Protein AF-0000000084352222 (afdb_homodimer)

pLDDT: mean 90.45, std 8.21, range [41.53, 97.06]

Radius of gyration: 21.89 Å; Cα contacts (8 Å, |Δi|>4): 576; chains: 2; bounding box: 61×61×52 Å

Structure (mmCIF, N/CA/C/O backbone):
data_AF-0000000084352222-model_v1
#
loop_
_entity.id
_entity.type
_entity.pdbx_description
1 polymer 'CNNM transmembrane domain-containing protein'
#
loop_
_atom_site.group_PDB
_atom_site.id
_atom_site.type_symbol
_atom_site.label_atom_id
_atom_site.label_alt_id
_atom_site.label_comp_id
_atom_site.label_asym_id
_atom_site.label_entity_id
_atom_site.label_seq_id
_atom_site.pdbx_PDB_ins_code
_atom_site.Cartn_x
_atom_site.Cartn_y
_atom_site.Cartn_z
_atom_site.occupancy
_atom_site.B_iso_or_equiv
_atom_site.auth_seq_id
_atom_site.auth_comp_id
_atom_site.auth_asym_id
_atom_site.auth_atom_id
_atom_site.pdbx_PDB_model_num
ATOM 1 N N . MET A 1 1 ? -11.602 23.75 -12.656 1 60.47 1 MET A N 1
ATOM 2 C CA . MET A 1 1 ? -11.742 22.359 -12.266 1 60.47 1 MET A CA 1
ATOM 3 C C . MET A 1 1 ? -11.125 21.438 -13.305 1 60.47 1 MET A C 1
ATOM 5 O O . MET A 1 1 ? -10.398 20.5 -12.969 1 60.47 1 MET A O 1
ATOM 9 N N . LYS A 1 2 ? -11.219 21.938 -14.5 1 70 2 LYS A N 1
ATOM 10 C CA . LYS A 1 2 ? -10.727 21.156 -15.625 1 70 2 LYS A CA 1
ATOM 11 C C . LYS A 1 2 ? -9.203 21.156 -15.68 1 70 2 LYS A C 1
ATOM 13 O O . LYS A 1 2 ? -8.578 20.125 -15.914 1 70 2 LYS A O 1
ATOM 18 N N . SER A 1 3 ? -8.758 22.297 -15.266 1 78.94 3 SER A N 1
ATOM 19 C CA . SER A 1 3 ? -7.305 22.422 -15.359 1 78.94 3 SER A CA 1
ATOM 20 C C . SER A 1 3 ? -6.613 21.625 -14.258 1 78.94 3 SER A C 1
ATOM 22 O O . SER A 1 3 ? -5.59 20.984 -14.492 1 78.94 3 SER A O 1
ATOM 24 N N . GLN A 1 4 ? -7.176 21.641 -13.125 1 82.12 4 GLN A N 1
ATOM 25 C CA . GLN A 1 4 ? -6.594 20.922 -12 1 82.12 4 GLN A CA 1
ATOM 26 C C . GLN A 1 4 ? -6.66 19.422 -12.219 1 82.12 4 GLN A C 1
ATOM 28 O O . GLN A 1 4 ? -5.727 18.688 -11.867 1 82.12 4 GLN A O 1
ATOM 33 N N . LEU A 1 5 ? -7.777 19.078 -12.797 1 84.44 5 LEU A N 1
ATOM 34 C CA . LEU A 1 5 ? -7.941 17.672 -13.133 1 84.44 5 LEU A CA 1
ATOM 35 C C . LEU A 1 5 ? -6.914 17.234 -14.172 1 84.44 5 LEU A C 1
ATOM 37 O O . LEU A 1 5 ? -6.367 16.141 -14.078 1 84.44 5 LEU A O 1
ATOM 41 N N . LYS A 1 6 ? -6.688 18.078 -15.023 1 88.12 6 LYS A N 1
ATOM 42 C CA . LYS A 1 6 ? -5.703 17.766 -16.062 1 88.12 6 LYS A CA 1
ATOM 43 C C . LYS A 1 6 ? -4.309 17.625 -15.469 1 88.12 6 LYS A C 1
ATOM 45 O O . LYS A 1 6 ? -3.562 16.719 -15.844 1 88.12 6 LYS A O 1
ATOM 50 N N . LYS A 1 7 ? -3.955 18.422 -14.664 1 86.88 7 LYS A N 1
ATOM 51 C CA . LYS A 1 7 ? -2.656 18.359 -14 1 86.88 7 LYS A CA 1
ATOM 52 C C . LYS A 1 7 ? -2.529 17.109 -13.156 1 86.88 7 LYS A C 1
ATOM 54 O O . LYS A 1 7 ? -1.485 16.453 -13.164 1 86.88 7 LYS A O 1
ATOM 59 N N . SER A 1 8 ? -3.604 16.859 -12.539 1 85.81 8 SER A N 1
ATOM 60 C CA . SER A 1 8 ? -3.621 15.664 -11.711 1 85.81 8 SER A CA 1
ATOM 61 C C . SER A 1 8 ? -3.502 14.398 -12.562 1 85.81 8 SER A C 1
ATOM 63 O O . SER A 1 8 ? -2.795 13.461 -12.188 1 85.81 8 SER A O 1
ATOM 65 N N . LEU A 1 9 ? -4.113 14.438 -13.688 1 89 9 LEU A N 1
ATOM 66 C CA . LEU A 1 9 ? -4.055 13.281 -14.586 1 89 9 LEU A CA 1
ATOM 67 C C . LEU A 1 9 ? -2.656 13.125 -15.172 1 89 9 LEU A C 1
ATOM 69 O O . LEU A 1 9 ? -2.176 12 -15.344 1 89 9 LEU A O 1
ATOM 73 N N . ARG A 1 10 ? -2.051 14.188 -15.406 1 90.25 10 ARG A N 1
ATOM 74 C CA . ARG A 1 10 ? -0.682 14.141 -15.906 1 90.25 10 ARG A CA 1
ATOM 75 C C . ARG A 1 10 ? 0.268 13.562 -14.867 1 90.25 10 ARG A C 1
ATOM 77 O O . ARG A 1 10 ? 1.138 12.75 -15.188 1 90.25 10 ARG A O 1
ATOM 84 N N . PHE A 1 11 ? 0.084 14.023 -13.727 1 88.06 11 PHE A N 1
ATOM 85 C CA . PHE A 1 11 ? 0.893 13.5 -12.641 1 88.06 11 PHE A CA 1
ATOM 86 C C . PHE A 1 11 ? 0.634 12.008 -12.438 1 88.06 11 PHE A C 1
ATOM 88 O O . PHE A 1 11 ? 1.569 11.234 -12.234 1 88.06 11 PHE A O 1
ATOM 95 N N . SER A 1 12 ? -0.641 11.625 -12.531 1 90.12 12 SER A N 1
ATOM 96 C CA . SER A 1 12 ? -1.027 10.234 -12.328 1 90.12 12 SER A CA 1
ATOM 97 C C . SER A 1 12 ? -0.422 9.336 -13.398 1 90.12 12 SER A C 1
ATOM 99 O O . SER A 1 12 ? 0.027 8.227 -13.109 1 90.12 12 SER A O 1
ATOM 101 N N . LEU A 1 13 ? -0.39 9.805 -14.539 1 92.44 13 LEU A N 1
ATOM 102 C CA . LEU A 1 13 ? 0.186 9.031 -15.633 1 92.44 13 LEU A CA 1
ATOM 103 C C . LEU A 1 13 ? 1.697 8.906 -15.469 1 92.44 13 LEU A C 1
ATOM 105 O O . LEU A 1 13 ? 2.262 7.832 -15.688 1 92.44 13 LEU A O 1
ATOM 109 N N . SER A 1 14 ? 2.303 9.938 -15.117 1 93.31 14 SER A N 1
ATOM 110 C CA . SER A 1 14 ? 3.748 9.93 -14.93 1 93.31 14 SER A CA 1
ATOM 111 C C . SER A 1 14 ? 4.152 8.938 -13.844 1 93.31 14 SER A C 1
ATOM 113 O O . SER A 1 14 ? 5.082 8.148 -14.023 1 93.31 14 SER A O 1
ATOM 115 N N . ILE A 1 15 ? 3.459 8.984 -12.781 1 92.75 15 ILE A N 1
ATOM 116 C CA . ILE A 1 15 ? 3.812 8.133 -11.656 1 92.75 15 ILE A CA 1
ATOM 117 C C . ILE A 1 15 ? 3.498 6.676 -11.992 1 92.75 15 ILE A C 1
ATOM 119 O O . ILE A 1 15 ? 4.18 5.758 -11.531 1 92.75 15 ILE A O 1
ATOM 123 N N . ALA A 1 16 ? 2.432 6.5 -12.805 1 94 16 ALA A N 1
ATOM 124 C CA . ALA A 1 16 ? 2.084 5.152 -13.25 1 94 16 ALA A CA 1
ATOM 125 C C . ALA A 1 16 ? 3.191 4.559 -14.117 1 94 16 ALA A C 1
ATOM 127 O O . ALA A 1 16 ? 3.535 3.383 -13.969 1 94 16 ALA A O 1
ATOM 128 N N . VAL A 1 17 ? 3.729 5.352 -14.953 1 95.56 17 VAL A N 1
ATOM 129 C CA . VAL A 1 17 ? 4.781 4.898 -15.852 1 95.56 17 VAL A CA 1
ATOM 130 C C . VAL A 1 17 ? 6.039 4.57 -15.055 1 95.56 17 VAL A C 1
ATOM 132 O O . VAL A 1 17 ? 6.672 3.531 -15.273 1 95.56 17 VAL A O 1
ATOM 135 N N . ILE A 1 18 ? 6.375 5.414 -14.172 1 94.5 18 ILE A N 1
ATOM 136 C CA . ILE A 1 18 ? 7.535 5.184 -13.32 1 94.5 18 ILE A CA 1
ATOM 137 C C . ILE A 1 18 ? 7.344 3.891 -12.523 1 94.5 18 ILE A C 1
ATOM 139 O O . ILE A 1 18 ? 8.266 3.08 -12.414 1 94.5 18 ILE A O 1
ATOM 143 N N . THR A 1 19 ? 6.164 3.717 -12.016 1 94.81 19 THR A N 1
ATOM 144 C CA . THR A 1 19 ? 5.852 2.525 -11.234 1 94.81 19 THR A CA 1
ATOM 145 C C . THR A 1 19 ? 5.945 1.271 -12.102 1 94.81 19 THR A C 1
ATOM 147 O O . THR A 1 19 ? 6.469 0.245 -11.664 1 94.81 19 THR A O 1
ATOM 150 N N . PHE A 1 20 ? 5.465 1.39 -13.305 1 96.38 20 PHE A N 1
ATOM 151 C CA . PHE A 1 20 ? 5.516 0.259 -14.227 1 96.38 20 PHE A CA 1
ATOM 152 C C . PHE A 1 20 ? 6.957 -0.193 -14.445 1 96.38 20 PHE A C 1
ATOM 154 O O . PHE A 1 20 ? 7.262 -1.383 -14.344 1 96.38 20 PHE A O 1
ATOM 161 N N . VAL A 1 21 ? 7.801 0.716 -14.695 1 96.19 21 VAL A N 1
ATOM 162 C CA . VAL A 1 21 ? 9.195 0.424 -15.008 1 96.19 21 VAL A CA 1
ATOM 163 C C . VAL A 1 21 ? 9.898 -0.134 -13.773 1 96.19 21 VAL A C 1
ATOM 165 O O . VAL A 1 21 ? 10.602 -1.146 -13.859 1 96.19 21 VAL A O 1
ATOM 168 N N . LEU A 1 22 ? 9.742 0.476 -12.688 1 94.12 22 LEU A N 1
ATOM 169 C CA . LEU A 1 22 ? 10.391 0.024 -11.453 1 94.12 22 LEU A CA 1
ATOM 170 C C . LEU A 1 22 ? 9.875 -1.351 -11.047 1 94.12 22 LEU A C 1
ATOM 172 O O . LEU A 1 22 ? 10.641 -2.189 -10.57 1 94.12 22 LEU A O 1
ATOM 176 N N . ALA A 1 23 ? 8.539 -1.52 -11.172 1 95.12 23 ALA A N 1
ATOM 177 C CA . ALA A 1 23 ? 7.957 -2.816 -10.844 1 95.12 23 ALA A CA 1
ATOM 178 C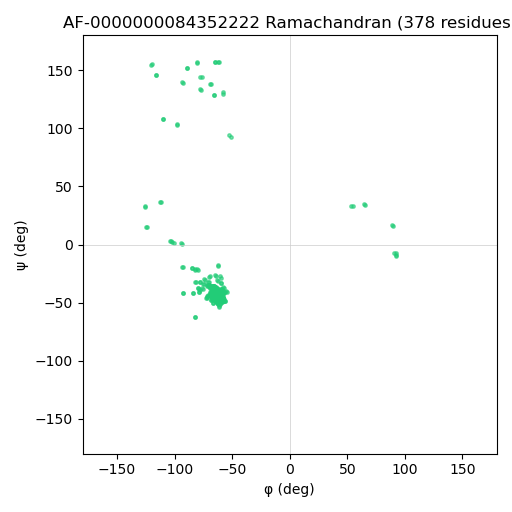 C . ALA A 1 23 ? 8.516 -3.916 -11.742 1 95.12 23 ALA A C 1
ATOM 180 O O . ALA A 1 23 ? 8.734 -5.043 -11.297 1 95.12 23 ALA A O 1
ATOM 181 N N . ALA A 1 24 ? 8.68 -3.557 -13 1 94.62 24 ALA A N 1
ATOM 182 C CA . ALA A 1 24 ? 9.258 -4.52 -13.938 1 94.62 24 ALA A CA 1
ATOM 183 C C . ALA A 1 24 ? 10.672 -4.914 -13.508 1 94.62 24 ALA A C 1
ATOM 185 O O . ALA A 1 24 ? 11.016 -6.098 -13.492 1 94.62 24 ALA A O 1
ATOM 186 N N . ILE A 1 25 ? 11.406 -3.953 -13.148 1 93.25 25 ILE A N 1
ATOM 187 C CA . ILE A 1 25 ? 12.773 -4.199 -12.719 1 93.25 25 ILE A CA 1
ATOM 188 C C . ILE A 1 25 ? 12.773 -5.062 -11.453 1 93.25 25 ILE A C 1
ATOM 190 O O . ILE A 1 25 ? 13.477 -6.07 -11.383 1 93.25 25 ILE A O 1
ATOM 194 N N . PHE A 1 26 ? 12.016 -4.715 -10.484 1 90.25 26 PHE A N 1
ATOM 195 C CA . PHE A 1 26 ? 11.938 -5.453 -9.227 1 90.25 26 PHE A CA 1
ATOM 196 C C . PHE A 1 26 ? 11.438 -6.875 -9.469 1 90.25 26 PHE A C 1
ATOM 198 O O . PHE A 1 26 ? 11.906 -7.816 -8.828 1 90.25 26 PHE A O 1
ATOM 205 N N . SER A 1 27 ? 10.477 -6.949 -10.359 1 90.69 27 SER A N 1
ATOM 206 C CA . SER A 1 27 ? 9.883 -8.25 -10.641 1 90.69 27 SER A CA 1
ATOM 207 C C . SER A 1 27 ? 10.875 -9.172 -11.336 1 90.69 27 SER A C 1
ATOM 209 O O . SER A 1 27 ? 10.938 -10.367 -11.039 1 90.69 27 SER A O 1
ATOM 211 N N . VAL A 1 28 ? 11.609 -8.641 -12.281 1 88.56 28 VAL A N 1
ATOM 212 C CA . VAL A 1 28 ? 12.617 -9.43 -12.984 1 88.56 28 VAL A CA 1
ATOM 213 C C . VAL A 1 28 ? 13.672 -9.914 -12 1 88.56 28 VAL A C 1
ATOM 215 O O . VAL A 1 28 ? 14.023 -11.102 -11.992 1 88.56 28 VAL A O 1
ATOM 218 N N . ILE A 1 29 ? 14.109 -9.039 -11.141 1 86.06 29 ILE A N 1
ATOM 219 C CA . ILE A 1 29 ? 15.141 -9.383 -10.172 1 86.06 29 ILE A CA 1
ATOM 220 C C . ILE A 1 29 ? 14.609 -10.43 -9.195 1 86.06 29 ILE A C 1
ATOM 222 O O . ILE A 1 29 ? 15.266 -11.445 -8.945 1 86.06 29 ILE A O 1
ATOM 226 N N . SER A 1 30 ? 13.445 -10.227 -8.711 1 86.75 30 SER A N 1
ATOM 227 C CA . SER A 1 30 ? 12.867 -11.141 -7.727 1 86.75 30 SER A CA 1
ATOM 228 C C . SER A 1 30 ? 12.594 -12.508 -8.336 1 86.75 30 SER A C 1
ATOM 230 O O . SER A 1 30 ? 12.922 -13.539 -7.742 1 86.75 30 SER A O 1
ATOM 232 N N . SER A 1 31 ? 12.031 -12.539 -9.57 1 83.5 31 SER A N 1
ATOM 233 C CA . SER A 1 31 ? 11.695 -13.797 -10.227 1 83.5 31 SER A CA 1
ATOM 234 C C . SER A 1 31 ? 12.945 -14.562 -10.633 1 83.5 31 SER A C 1
ATOM 236 O O . SER A 1 31 ? 12.992 -15.789 -10.516 1 83.5 31 SER A O 1
ATOM 238 N N . SER A 1 32 ? 13.93 -13.922 -11.141 1 79.75 32 SER A N 1
ATOM 239 C CA . SER A 1 32 ? 15.172 -14.562 -11.547 1 79.75 32 SER A CA 1
ATOM 240 C C . SER A 1 32 ? 15.891 -15.18 -10.352 1 79.75 32 SER A C 1
ATOM 242 O O . SER A 1 32 ? 16.453 -16.281 -10.453 1 79.75 32 SER A O 1
ATOM 244 N N . VAL A 1 33 ? 15.859 -14.5 -9.25 1 81 33 VAL A N 1
ATOM 245 C CA . VAL A 1 33 ? 16.547 -14.984 -8.055 1 81 33 VAL A CA 1
ATOM 246 C C . VAL A 1 33 ? 15.766 -16.141 -7.441 1 81 33 VAL A C 1
ATOM 248 O O . VAL A 1 33 ? 16.359 -17.109 -6.941 1 81 33 VAL A O 1
ATOM 251 N N . LEU A 1 34 ? 14.484 -16.172 -7.582 1 84.19 34 LEU A N 1
ATOM 252 C CA . LEU A 1 34 ? 13.609 -17.156 -6.938 1 84.19 34 LEU A CA 1
ATOM 253 C C . LEU A 1 34 ? 13.594 -18.453 -7.723 1 84.19 34 LEU A C 1
ATOM 255 O O . LEU A 1 34 ? 13.414 -19.531 -7.145 1 84.19 34 LEU A O 1
ATOM 259 N N . SER A 1 35 ? 13.719 -18.547 -9.086 1 79.62 35 SER A N 1
ATOM 260 C CA . SER A 1 35 ? 13.594 -19.719 -9.945 1 79.62 35 SER A CA 1
ATOM 261 C C . SER A 1 35 ? 14.656 -20.75 -9.617 1 79.62 35 SER A C 1
ATOM 263 O O . SER A 1 35 ? 14.445 -21.953 -9.82 1 79.62 35 SER A O 1
ATOM 265 N N . GLY A 1 36 ? 15.648 -20.375 -8.984 1 77.94 36 GLY A N 1
ATOM 266 C CA . GLY A 1 36 ? 16.719 -21.344 -8.797 1 77.94 36 GLY A CA 1
ATOM 267 C C . GLY A 1 36 ? 17.078 -21.562 -7.344 1 77.94 36 GLY A C 1
ATOM 268 O O . GLY A 1 36 ? 18.062 -22.25 -7.039 1 77.94 36 GLY A O 1
ATOM 269 N N . VAL A 1 37 ? 16.219 -21.109 -6.566 1 83.06 37 VAL A N 1
ATOM 270 C CA . VAL A 1 37 ? 16.625 -21.219 -5.168 1 83.06 37 VAL A CA 1
ATOM 271 C C . VAL A 1 37 ? 15.617 -22.078 -4.398 1 83.06 37 VAL A C 1
ATOM 273 O O . VAL A 1 37 ? 14.484 -22.25 -4.84 1 83.06 37 VAL A O 1
ATOM 276 N N . ALA A 1 38 ? 16.156 -22.641 -3.328 1 89.69 38 ALA A N 1
ATOM 277 C CA . ALA A 1 38 ? 15.289 -23.422 -2.443 1 89.69 38 ALA A CA 1
ATOM 278 C C . ALA A 1 38 ? 14.203 -22.547 -1.822 1 89.69 38 ALA A C 1
ATOM 280 O O . ALA A 1 38 ? 14.352 -21.328 -1.758 1 89.69 38 ALA A O 1
ATOM 281 N N . TRP A 1 39 ? 13.117 -23.172 -1.399 1 90.62 39 TRP A N 1
ATOM 282 C CA . TRP A 1 39 ? 11.945 -22.453 -0.894 1 90.62 39 TRP A CA 1
ATOM 283 C C . TRP A 1 39 ? 12.289 -21.656 0.358 1 90.62 39 TRP A C 1
ATOM 285 O O . TRP A 1 39 ? 11.742 -20.578 0.585 1 90.62 39 TRP A O 1
ATOM 295 N N . ILE A 1 40 ? 13.242 -22.125 1.179 1 93.19 40 ILE A N 1
ATOM 296 C CA . ILE A 1 40 ? 13.625 -21.422 2.4 1 93.19 40 ILE A CA 1
ATOM 297 C C . ILE A 1 40 ? 14.273 -20.078 2.051 1 93.19 40 ILE A C 1
ATOM 299 O O . ILE A 1 40 ? 14.016 -19.062 2.699 1 93.19 40 ILE A O 1
ATOM 303 N N . ILE A 1 41 ? 15.086 -20.094 1.039 1 93.88 41 ILE A N 1
ATOM 304 C CA . ILE A 1 41 ? 15.719 -18.875 0.571 1 93.88 41 ILE A CA 1
ATOM 305 C C . ILE A 1 41 ? 14.664 -17.938 -0.03 1 93.88 41 ILE A C 1
ATOM 307 O O . ILE A 1 41 ? 14.75 -16.719 0.107 1 93.88 41 ILE A O 1
ATOM 311 N N . GLY A 1 42 ? 13.695 -18.578 -0.695 1 94.06 42 GLY A N 1
ATOM 312 C CA . GLY A 1 42 ? 12.594 -17.781 -1.217 1 94.06 42 GLY A CA 1
ATOM 313 C C . GLY A 1 42 ? 11.844 -17.016 -0.14 1 94.06 42 GLY A C 1
ATOM 314 O O . GLY A 1 42 ? 11.484 -15.859 -0.331 1 94.06 42 GLY A O 1
ATOM 315 N N . LEU A 1 43 ? 11.664 -17.656 0.982 1 95.25 43 LEU A N 1
ATOM 316 C CA . LEU A 1 43 ? 10.984 -17.016 2.104 1 95.25 43 LEU A CA 1
ATOM 317 C C . LEU A 1 43 ? 11.781 -15.82 2.611 1 95.25 43 LEU A C 1
ATOM 319 O O . LEU A 1 43 ? 11.211 -14.789 2.971 1 95.25 43 LEU A O 1
ATOM 323 N N . LEU A 1 44 ? 13.047 -15.992 2.586 1 95.62 44 LEU A N 1
ATOM 324 C CA . LEU A 1 44 ? 13.914 -14.906 3.023 1 95.62 44 LEU A CA 1
ATOM 325 C C . LEU A 1 44 ? 13.844 -13.727 2.059 1 95.62 44 LEU A C 1
ATOM 327 O O . LEU A 1 44 ? 13.844 -12.57 2.482 1 95.62 44 LEU A O 1
ATOM 331 N N . ILE A 1 45 ? 13.766 -14.039 0.804 1 94.5 45 ILE A N 1
ATOM 332 C CA . ILE A 1 45 ? 13.664 -13 -0.214 1 94.5 45 ILE A CA 1
ATOM 333 C C . ILE A 1 45 ? 12.352 -12.242 -0.043 1 94.5 45 ILE A C 1
ATOM 335 O O . ILE A 1 45 ? 12.328 -11.008 -0.111 1 94.5 45 ILE A O 1
ATOM 339 N N . VAL A 1 46 ? 11.258 -12.977 0.187 1 95.94 46 VAL A N 1
ATOM 340 C CA . VAL A 1 46 ? 9.961 -12.352 0.427 1 95.94 46 VAL A CA 1
ATOM 341 C C . VAL A 1 46 ? 10.055 -11.414 1.63 1 95.94 46 VAL A C 1
ATOM 343 O O . VAL A 1 46 ? 9.555 -10.289 1.589 1 95.94 46 VAL A O 1
ATOM 346 N N . LEU A 1 47 ? 10.711 -11.828 2.65 1 96.75 47 LEU A N 1
ATOM 347 C CA . LEU A 1 47 ? 10.875 -11.023 3.857 1 96.75 47 LEU A CA 1
ATOM 348 C C . LEU A 1 47 ? 11.656 -9.742 3.559 1 96.75 47 LEU A C 1
ATOM 350 O O . LEU A 1 47 ? 11.289 -8.664 4.039 1 96.75 47 LEU A O 1
ATOM 354 N N . VAL A 1 48 ? 12.664 -9.875 2.797 1 96.38 48 VAL A N 1
ATOM 355 C CA . VAL A 1 48 ? 13.477 -8.719 2.438 1 96.38 48 VAL A CA 1
ATOM 356 C C . VAL A 1 48 ? 12.641 -7.723 1.646 1 96.38 48 VAL A C 1
ATOM 358 O O . VAL A 1 48 ? 12.727 -6.516 1.872 1 96.38 48 VAL A O 1
ATOM 361 N N . ILE A 1 49 ? 11.836 -8.195 0.728 1 95.56 49 ILE A N 1
ATOM 362 C CA . ILE A 1 49 ? 10.977 -7.34 -0.08 1 95.56 49 ILE A CA 1
ATOM 363 C C . ILE A 1 49 ? 10 -6.586 0.824 1 95.56 49 ILE A C 1
ATOM 365 O O . ILE A 1 49 ? 9.828 -5.375 0.682 1 95.56 49 ILE A O 1
ATOM 369 N N . VAL A 1 50 ? 9.406 -7.289 1.8 1 96.88 50 VAL A N 1
ATOM 370 C CA . VAL A 1 50 ? 8.461 -6.699 2.746 1 96.88 50 VAL A CA 1
ATOM 371 C C . VAL A 1 50 ? 9.164 -5.621 3.57 1 96.88 50 VAL A C 1
ATOM 373 O O . VAL A 1 50 ? 8.633 -4.527 3.754 1 96.88 50 VAL A O 1
ATOM 376 N N . LEU A 1 51 ? 10.367 -5.883 4 1 97.06 51 LEU A N 1
ATOM 377 C CA . LEU A 1 51 ? 11.109 -4.941 4.832 1 97.06 51 LEU A CA 1
ATOM 378 C C . LEU A 1 51 ? 11.469 -3.686 4.043 1 97.06 51 LEU A C 1
ATOM 380 O O . LEU A 1 51 ? 11.469 -2.584 4.598 1 97.06 51 LEU A O 1
ATOM 384 N N . ILE A 1 52 ? 11.758 -3.893 2.793 1 96 52 ILE A N 1
ATOM 385 C CA . ILE A 1 52 ? 12.047 -2.744 1.938 1 96 52 ILE A CA 1
ATOM 386 C C . ILE A 1 52 ? 10.812 -1.844 1.855 1 96 52 ILE A C 1
ATOM 388 O O . ILE A 1 52 ? 10.922 -0.622 1.985 1 96 52 ILE A O 1
ATOM 392 N N . GLY A 1 53 ? 9.703 -2.426 1.685 1 95.69 53 GLY A N 1
ATOM 393 C CA . GLY A 1 53 ? 8.469 -1.657 1.641 1 95.69 53 GLY A CA 1
ATOM 394 C C . GLY A 1 53 ? 8.188 -0.899 2.924 1 95.69 53 GLY A C 1
ATOM 395 O O . GLY A 1 53 ? 7.84 0.283 2.891 1 95.69 53 GLY A O 1
ATOM 396 N N . ILE A 1 54 ? 8.32 -1.56 4.055 1 96 54 ILE A N 1
ATOM 397 C CA . ILE A 1 54 ? 8.078 -0.96 5.363 1 96 54 ILE A CA 1
ATOM 398 C C . ILE A 1 54 ? 9.062 0.19 5.59 1 96 54 ILE A C 1
ATOM 400 O O . ILE A 1 54 ? 8.672 1.257 6.074 1 96 54 ILE A O 1
ATOM 404 N N . PHE A 1 55 ? 10.289 -0.031 5.195 1 96.62 55 PHE A N 1
ATOM 405 C CA . PHE A 1 55 ? 11.344 0.959 5.379 1 96.62 55 PHE A CA 1
ATOM 406 C C . PHE A 1 55 ? 11.039 2.225 4.582 1 96.62 55 PHE A C 1
ATOM 408 O O . PHE A 1 55 ? 11.133 3.334 5.113 1 96.62 55 PHE A O 1
ATOM 415 N N . PHE A 1 56 ? 10.656 2.094 3.381 1 95.69 56 PHE A N 1
ATOM 416 C CA . PHE A 1 56 ? 10.391 3.256 2.541 1 95.69 56 PHE A CA 1
ATOM 417 C C . PHE A 1 56 ? 9.109 3.957 2.971 1 95.69 56 PHE A C 1
ATOM 419 O O . PHE A 1 56 ? 8.992 5.18 2.855 1 95.69 56 PHE A O 1
ATOM 426 N N . ASP A 1 57 ? 8.172 3.154 3.4 1 94.44 57 ASP A N 1
ATOM 427 C CA . ASP A 1 57 ? 6.977 3.771 3.965 1 94.44 57 ASP A CA 1
ATOM 428 C C . ASP A 1 57 ? 7.328 4.648 5.164 1 94.44 57 ASP A C 1
ATOM 430 O O . ASP A 1 57 ? 6.809 5.758 5.301 1 94.44 57 ASP A O 1
ATOM 434 N N . MET A 1 58 ? 8.203 4.145 5.973 1 94.75 58 MET A N 1
ATOM 435 C CA . MET A 1 58 ? 8.656 4.895 7.141 1 94.75 58 MET A CA 1
ATOM 436 C C . MET A 1 58 ? 9.344 6.191 6.727 1 94.75 58 MET A C 1
ATOM 438 O O . MET A 1 58 ? 9.109 7.242 7.328 1 94.75 58 MET A O 1
ATOM 442 N N . LEU A 1 59 ? 10.117 6.145 5.688 1 96.19 59 LEU A N 1
ATOM 443 C CA . LEU A 1 59 ? 10.805 7.332 5.188 1 96.19 59 LEU A CA 1
ATOM 444 C C . LEU A 1 59 ? 9.812 8.375 4.703 1 96.19 59 LEU A C 1
ATOM 446 O O . LEU A 1 59 ? 9.984 9.57 4.953 1 96.19 59 LEU A O 1
ATOM 450 N N . GLY A 1 60 ? 8.812 7.859 4.02 1 95.25 60 GLY A N 1
ATOM 451 C CA . GLY A 1 60 ? 7.797 8.781 3.535 1 95.25 60 GLY A CA 1
ATOM 452 C C . GLY A 1 60 ? 7.051 9.484 4.652 1 95.25 60 GLY A C 1
ATOM 453 O O . GLY A 1 60 ? 6.84 10.695 4.594 1 95.25 60 GLY A O 1
ATOM 454 N N . ILE A 1 61 ? 6.688 8.766 5.652 1 93.06 61 ILE A N 1
ATOM 455 C CA . ILE A 1 61 ? 5.965 9.328 6.793 1 93.06 61 ILE A CA 1
ATOM 456 C C . ILE A 1 61 ? 6.867 10.297 7.551 1 93.06 61 ILE A C 1
ATOM 458 O O . ILE A 1 61 ? 6.418 11.359 7.984 1 93.06 61 ILE A O 1
ATOM 462 N N . ALA A 1 62 ? 8.078 9.953 7.672 1 95.94 62 ALA A N 1
ATOM 463 C CA . ALA A 1 62 ? 9.031 10.82 8.352 1 95.94 62 ALA A CA 1
ATOM 464 C C . ALA A 1 62 ? 9.18 12.148 7.625 1 95.94 62 ALA A C 1
ATOM 466 O O . ALA A 1 62 ? 9.273 13.203 8.258 1 95.94 62 ALA A O 1
ATOM 467 N N . ALA A 1 63 ? 9.172 12.086 6.344 1 95.94 63 ALA A N 1
ATOM 468 C CA . ALA A 1 63 ? 9.328 13.297 5.547 1 95.94 63 ALA A CA 1
ATOM 469 C C . ALA A 1 63 ? 8.148 14.25 5.754 1 95.94 63 ALA A C 1
ATOM 471 O O . ALA A 1 63 ? 8.32 15.469 5.785 1 95.94 63 ALA A O 1
ATOM 472 N N . THR A 1 64 ? 6.961 13.711 5.898 1 91.94 64 THR A N 1
ATOM 473 C CA . THR A 1 64 ? 5.766 14.531 6.066 1 91.94 64 THR A CA 1
ATOM 474 C C . THR A 1 64 ? 5.637 15.016 7.508 1 91.94 64 THR A C 1
ATOM 476 O O . THR A 1 64 ? 5.008 16.031 7.773 1 91.94 64 THR A O 1
ATOM 479 N N . ALA A 1 65 ? 6.262 14.344 8.414 1 93.44 65 ALA A N 1
ATOM 480 C CA . ALA A 1 65 ? 6.141 14.68 9.828 1 93.44 65 ALA A CA 1
ATOM 481 C C . ALA A 1 65 ? 7.25 15.633 10.258 1 93.44 65 ALA A C 1
ATOM 483 O O . ALA A 1 65 ? 7.133 16.312 11.289 1 93.44 65 ALA A O 1
ATOM 484 N N . ALA A 1 66 ? 8.289 15.695 9.508 1 94.81 66 ALA A N 1
ATOM 485 C CA . ALA A 1 66 ? 9.477 16.453 9.914 1 94.81 66 ALA A CA 1
ATOM 486 C C . ALA A 1 66 ? 9.266 17.953 9.695 1 94.81 66 ALA A C 1
ATOM 488 O O . ALA A 1 66 ? 8.648 18.359 8.703 1 94.81 66 ALA A O 1
ATOM 489 N N . ASP A 1 67 ? 9.844 18.703 10.625 1 93.94 67 ASP A N 1
ATOM 490 C CA . ASP A 1 67 ? 9.828 20.156 10.516 1 93.94 67 ASP A CA 1
ATOM 491 C C . ASP A 1 67 ? 11.039 20.656 9.734 1 93.94 67 ASP A C 1
ATOM 493 O O . ASP A 1 67 ? 12.125 20.078 9.82 1 93.94 67 ASP A O 1
ATOM 497 N N . GLU A 1 68 ? 10.836 21.75 9.125 1 93.81 68 GLU A N 1
ATOM 498 C CA . GLU A 1 68 ? 11.898 22.297 8.289 1 93.81 68 GLU A CA 1
ATOM 499 C C . GLU A 1 68 ? 12.93 23.062 9.125 1 93.81 68 GLU A C 1
ATOM 501 O O . GLU A 1 68 ? 14.086 23.188 8.719 1 93.81 68 GLU A O 1
ATOM 506 N N . THR A 1 69 ? 12.562 23.5 10.297 1 93.88 69 THR A N 1
ATOM 507 C CA . THR A 1 69 ? 13.336 24.453 11.086 1 93.88 69 THR A CA 1
ATOM 508 C C . THR A 1 69 ? 14.695 23.875 11.469 1 93.88 69 THR A C 1
ATOM 510 O O . THR A 1 69 ? 15.727 24.5 11.25 1 93.88 69 THR A O 1
ATOM 513 N N . PRO A 1 70 ? 14.758 22.734 11.992 1 93.69 70 PRO A N 1
ATOM 514 C CA . PRO A 1 70 ? 16.062 22.188 12.359 1 93.69 70 PRO A CA 1
ATOM 515 C C . PRO A 1 70 ? 17 22.062 11.156 1 93.69 70 PRO A C 1
ATOM 517 O O . PRO A 1 70 ? 18.219 22.297 11.289 1 93.69 70 PRO A O 1
ATOM 520 N N . PHE A 1 71 ? 16.484 21.812 10.078 1 93.94 71 PHE A N 1
ATOM 521 C CA . PHE A 1 71 ? 17.312 21.609 8.898 1 93.94 71 PHE A CA 1
ATOM 522 C C . PHE A 1 71 ? 17.797 22.953 8.336 1 93.94 71 PHE A C 1
ATOM 524 O O . PHE A 1 71 ? 18.875 23.031 7.75 1 93.94 71 PHE A O 1
ATOM 531 N N . HIS A 1 72 ? 16.969 23.891 8.508 1 92.31 72 HIS A N 1
ATOM 532 C CA . HIS A 1 72 ? 17.422 25.234 8.156 1 92.31 72 HIS A CA 1
ATOM 533 C C . HIS A 1 72 ? 18.625 25.672 8.992 1 92.31 72 HIS A C 1
ATOM 535 O O . HIS A 1 72 ? 19.594 26.203 8.453 1 92.31 72 HIS A O 1
ATOM 541 N N . ALA A 1 73 ? 18.484 25.406 10.25 1 92.38 73 ALA A N 1
ATOM 542 C CA . ALA A 1 73 ? 19.562 25.719 11.18 1 92.38 73 ALA A CA 1
ATOM 543 C C . ALA A 1 73 ? 20.828 24.938 10.836 1 92.38 73 ALA A C 1
ATOM 545 O O . ALA A 1 73 ? 21.922 25.5 10.82 1 92.38 73 ALA A O 1
ATOM 546 N N . MET A 1 74 ? 20.719 23.703 10.531 1 93.31 74 MET A N 1
ATOM 547 C CA . MET A 1 74 ? 21.859 22.844 10.195 1 93.31 74 MET A CA 1
ATOM 548 C C . MET A 1 74 ? 22.5 23.281 8.883 1 93.31 74 MET A C 1
ATOM 550 O O . MET A 1 74 ? 23.719 23.219 8.727 1 93.31 74 MET A O 1
ATOM 554 N N . ALA A 1 75 ? 21.656 23.719 7.984 1 91.06 75 ALA A N 1
ATOM 555 C CA . ALA A 1 75 ? 22.156 24.188 6.691 1 91.06 75 ALA A CA 1
ATOM 556 C C . ALA A 1 75 ? 22.969 25.469 6.852 1 91.06 75 ALA A C 1
ATOM 558 O O . ALA A 1 75 ? 23.984 25.672 6.164 1 91.06 75 ALA A O 1
ATOM 559 N N . SER A 1 76 ? 22.516 26.266 7.734 1 91.62 76 SER A N 1
ATOM 560 C CA . SER A 1 76 ? 23.219 27.516 8.008 1 91.62 76 SER A CA 1
ATOM 561 C C . SER A 1 76 ? 24.594 27.25 8.594 1 91.62 76 SER A C 1
ATOM 563 O O . SER A 1 76 ? 25.531 28.031 8.383 1 91.62 76 SER A O 1
ATOM 565 N N . GLU A 1 77 ? 24.688 26.094 9.242 1 94 77 GLU A N 1
ATOM 566 C CA . GLU A 1 77 ? 25.953 25.688 9.844 1 94 77 GLU A CA 1
ATOM 567 C C . GLU A 1 77 ? 26.75 24.797 8.898 1 94 77 GLU A C 1
ATOM 569 O O . GLU A 1 77 ? 27.781 24.234 9.281 1 94 77 GLU A O 1
ATOM 574 N N . LYS A 1 78 ? 26.203 24.562 7.723 1 91.25 78 LYS A N 1
ATOM 575 C CA . LYS A 1 78 ? 26.859 23.828 6.645 1 91.25 78 LYS A CA 1
ATOM 576 C C . LYS A 1 78 ? 27.094 22.375 7.031 1 91.25 78 LYS A C 1
ATOM 578 O O . LYS A 1 78 ? 28.141 21.797 6.73 1 91.25 78 LYS A O 1
ATOM 583 N N . VAL A 1 79 ? 26.188 21.906 7.762 1 92.56 79 VAL A N 1
ATOM 584 C CA . VAL A 1 79 ? 26.25 20.5 8.125 1 92.56 79 VAL A CA 1
ATOM 585 C C . VAL A 1 79 ? 25.984 19.641 6.891 1 92.56 79 VAL A C 1
ATOM 587 O O . VAL A 1 79 ? 25.031 19.891 6.137 1 92.56 79 VAL A O 1
ATOM 590 N N . SER A 1 80 ? 26.719 18.609 6.734 1 92.44 80 SER A N 1
ATOM 591 C CA . SER A 1 80 ? 26.594 17.75 5.562 1 92.44 80 SER A CA 1
ATOM 592 C C . SER A 1 80 ? 25.234 17.047 5.547 1 92.44 80 SER A C 1
ATOM 594 O O . SER A 1 80 ? 24.812 16.5 6.562 1 92.44 80 SER A O 1
ATOM 596 N N . GLY A 1 81 ? 24.547 17.172 4.355 1 93.75 81 GLY A N 1
ATOM 597 C CA . GLY A 1 81 ? 23.266 16.484 4.172 1 93.75 81 GLY A CA 1
ATOM 598 C C . GLY A 1 81 ? 22.078 17.344 4.543 1 93.75 81 GLY A C 1
ATOM 599 O O . GLY A 1 81 ? 20.922 16.969 4.281 1 93.75 81 GLY A O 1
ATOM 600 N N . SER A 1 82 ? 22.297 18.484 5.145 1 93.69 82 SER A N 1
ATOM 601 C CA . SER A 1 82 ? 21.219 19.328 5.637 1 93.69 82 SER A CA 1
ATOM 602 C C . SER A 1 82 ? 20.422 19.938 4.484 1 93.69 82 SER A C 1
ATOM 604 O O . SER A 1 82 ? 19.203 20.078 4.562 1 93.69 82 SER A O 1
ATOM 606 N N . LYS A 1 83 ? 21.109 20.234 3.467 1 93.75 83 LYS A N 1
ATOM 607 C CA . LYS A 1 83 ? 20.438 20.812 2.309 1 93.75 83 LYS A CA 1
ATOM 608 C C . LYS A 1 83 ? 19.516 19.797 1.64 1 93.75 83 LYS A C 1
ATOM 610 O O . LYS A 1 83 ? 18.391 20.125 1.26 1 93.75 83 LYS A O 1
ATOM 615 N N . GLN A 1 84 ? 20.078 18.656 1.495 1 94.25 84 GLN A N 1
ATOM 616 C CA . GLN A 1 84 ? 19.281 17.594 0.924 1 94.25 84 GLN A CA 1
ATOM 617 C C . GLN A 1 84 ? 18.078 17.266 1.809 1 94.25 84 GLN A C 1
ATOM 619 O O . GLN A 1 84 ? 16.969 17.047 1.307 1 94.25 84 GLN A O 1
ATOM 624 N N . ALA A 1 85 ? 18.266 17.25 3.057 1 95.44 85 ALA A N 1
ATOM 625 C CA . ALA A 1 85 ? 17.188 17 4.004 1 95.44 85 ALA A CA 1
ATOM 626 C C . ALA A 1 85 ? 16.109 18.078 3.904 1 95.44 85 ALA A C 1
ATOM 628 O O . ALA A 1 85 ? 14.914 17.781 3.947 1 95.44 85 ALA A O 1
ATOM 629 N N . LEU A 1 86 ? 16.594 19.266 3.738 1 94 86 LEU A N 1
ATOM 630 C CA . LEU A 1 86 ? 15.672 20.391 3.59 1 94 86 LEU A CA 1
ATOM 631 C C . LEU A 1 86 ? 14.844 20.25 2.318 1 94 86 LEU A C 1
ATOM 633 O O . LEU A 1 86 ? 13.641 20.516 2.33 1 94 86 LEU A O 1
ATOM 637 N N . LEU A 1 87 ? 15.484 19.844 1.314 1 93.44 87 LEU A N 1
ATOM 638 C CA . LEU A 1 87 ? 14.781 19.641 0.048 1 93.44 87 LEU A CA 1
ATOM 639 C C . LEU A 1 87 ? 13.742 18.531 0.165 1 93.44 87 LEU A C 1
ATOM 641 O O . LEU A 1 87 ? 12.656 18.641 -0.411 1 93.44 87 LEU A O 1
ATOM 645 N N . ILE A 1 88 ? 14.047 17.562 0.878 1 94.62 88 ILE A N 1
ATOM 646 C CA . ILE A 1 88 ? 13.133 16.438 1.074 1 94.62 88 ILE A CA 1
ATOM 647 C C . ILE A 1 88 ? 11.898 16.906 1.837 1 94.62 88 ILE A C 1
ATOM 649 O O . ILE A 1 88 ? 10.766 16.609 1.443 1 94.62 88 ILE A O 1
ATOM 653 N N . VAL A 1 89 ? 12.117 17.688 2.822 1 94.69 89 VAL A N 1
ATOM 654 C CA . VAL A 1 89 ? 11.016 18.156 3.654 1 94.69 89 VAL A CA 1
ATOM 655 C C . VAL A 1 89 ? 10.172 19.156 2.873 1 94.69 89 VAL A C 1
ATOM 657 O O . VAL A 1 89 ? 8.945 19.203 3.012 1 94.69 89 VAL A O 1
ATOM 660 N N . ARG A 1 90 ? 10.828 19.953 2.049 1 93.56 90 ARG A N 1
ATOM 661 C CA . ARG A 1 90 ? 10.109 20.938 1.243 1 93.56 90 ARG A CA 1
ATOM 662 C C . ARG A 1 90 ? 9.273 20.25 0.166 1 93.56 90 ARG A C 1
ATOM 664 O O . ARG A 1 90 ? 8.25 20.797 -0.269 1 93.56 90 ARG A O 1
ATOM 671 N N . ASN A 1 91 ? 9.703 19.125 -0.223 1 94.12 91 ASN A N 1
ATOM 672 C CA . ASN A 1 91 ? 8.977 18.328 -1.201 1 94.12 91 ASN A CA 1
ATOM 673 C C . ASN A 1 91 ? 8.422 17.047 -0.58 1 94.12 91 ASN A C 1
ATOM 675 O O . ASN A 1 91 ? 8.461 15.984 -1.197 1 94.12 91 ASN A O 1
ATOM 679 N N . ALA A 1 92 ? 8.016 17.203 0.645 1 93.5 92 ALA A N 1
ATOM 680 C CA . ALA A 1 92 ? 7.633 16.047 1.44 1 93.5 92 ALA A CA 1
ATOM 681 C C . ALA A 1 92 ? 6.512 15.266 0.763 1 93.5 92 ALA A C 1
ATOM 683 O O . ALA A 1 92 ? 6.5 14.031 0.787 1 93.5 92 ALA A O 1
ATOM 684 N N . ASP A 1 93 ? 5.59 15.961 0.124 1 87.88 93 ASP A N 1
ATOM 685 C CA . ASP A 1 93 ? 4.441 15.305 -0.502 1 87.88 93 ASP A CA 1
ATOM 686 C C . ASP A 1 93 ? 4.883 14.406 -1.65 1 87.88 93 ASP A C 1
ATOM 688 O O . ASP A 1 93 ? 4.422 13.266 -1.761 1 87.88 93 ASP A O 1
ATOM 692 N N . ARG A 1 94 ? 5.672 14.938 -2.447 1 89.38 94 ARG A N 1
ATOM 693 C CA . ARG A 1 94 ? 6.164 14.172 -3.588 1 89.38 94 ARG A CA 1
ATOM 694 C C . ARG A 1 94 ? 7.043 13.016 -3.129 1 89.38 94 ARG A C 1
ATOM 696 O O . ARG A 1 94 ? 6.945 11.906 -3.658 1 89.38 94 ARG A O 1
ATOM 703 N N . PHE A 1 95 ? 7.934 13.328 -2.229 1 93.38 95 PHE A N 1
ATOM 704 C CA . PHE A 1 95 ? 8.812 12.312 -1.676 1 93.38 95 PHE A CA 1
ATOM 705 C C . PHE A 1 95 ? 8.008 11.188 -1.028 1 93.38 95 PHE A C 1
ATOM 707 O O . PHE A 1 95 ? 8.289 10.008 -1.244 1 93.38 95 PHE A O 1
ATOM 714 N N . ALA A 1 96 ? 7.02 11.562 -0.25 1 92.31 96 ALA A N 1
ATOM 715 C CA . ALA A 1 96 ? 6.16 10.586 0.422 1 92.31 96 ALA A CA 1
ATOM 716 C C . ALA A 1 96 ? 5.371 9.766 -0.59 1 92.31 96 ALA A C 1
ATOM 718 O O . ALA A 1 96 ? 5.195 8.555 -0.416 1 92.31 96 ALA A O 1
ATOM 719 N N . SER A 1 97 ? 4.891 10.414 -1.612 1 90.06 97 SER A N 1
ATOM 720 C CA . SER A 1 97 ? 4.164 9.695 -2.658 1 90.06 97 SER A CA 1
ATOM 721 C C . SER A 1 97 ? 5.043 8.633 -3.314 1 90.06 97 SER A C 1
ATOM 723 O O . SER A 1 97 ? 4.594 7.516 -3.561 1 90.06 97 SER A O 1
ATOM 725 N N . PHE A 1 98 ? 6.23 9 -3.58 1 93.06 98 PHE A N 1
ATOM 726 C CA . PHE A 1 98 ? 7.164 8.062 -4.188 1 93.06 98 PHE A CA 1
ATOM 727 C C . PHE A 1 98 ? 7.453 6.895 -3.248 1 93.06 98 PHE A C 1
ATOM 729 O O . PHE A 1 98 ? 7.395 5.734 -3.656 1 93.06 98 PHE A O 1
ATOM 736 N N . CYS A 1 99 ? 7.719 7.152 -2.01 1 94 99 CYS A N 1
ATOM 737 C CA . CYS A 1 99 ? 8.102 6.137 -1.034 1 94 99 CYS A CA 1
ATOM 738 C C . CYS A 1 99 ? 6.902 5.266 -0.66 1 94 99 CYS A C 1
ATOM 740 O O . CYS A 1 99 ? 7.008 4.039 -0.62 1 94 99 CYS A O 1
ATOM 742 N N . ASN A 1 100 ? 5.758 5.926 -0.422 1 90.56 100 ASN A N 1
ATOM 743 C CA . ASN A 1 100 ? 4.586 5.23 0.101 1 90.56 100 ASN A CA 1
ATOM 744 C C . ASN A 1 100 ? 3.783 4.57 -1.016 1 90.56 100 ASN A C 1
ATOM 746 O O . ASN A 1 100 ? 3.375 3.416 -0.892 1 90.56 100 ASN A O 1
ATOM 750 N N . ASP A 1 101 ? 3.623 5.266 -2.107 1 90.06 101 ASP A N 1
ATOM 751 C CA . ASP A 1 101 ? 2.725 4.789 -3.152 1 90.06 101 ASP A CA 1
ATOM 752 C C . ASP A 1 101 ? 3.48 3.963 -4.191 1 90.06 101 ASP A C 1
ATOM 754 O O . ASP A 1 101 ? 2.984 2.934 -4.656 1 90.06 101 ASP A O 1
ATOM 758 N N . VAL A 1 102 ? 4.59 4.41 -4.523 1 94.81 102 VAL A N 1
ATOM 759 C CA . VAL A 1 102 ? 5.316 3.727 -5.59 1 94.81 102 VAL A CA 1
ATOM 760 C C . VAL A 1 102 ? 6.062 2.523 -5.016 1 94.81 102 VAL A C 1
ATOM 762 O O . VAL A 1 102 ? 5.699 1.376 -5.281 1 94.81 102 VAL A O 1
ATOM 765 N N . ILE A 1 103 ? 6.984 2.758 -4.121 1 95.25 103 ILE A N 1
ATOM 766 C CA . ILE A 1 103 ? 7.816 1.681 -3.594 1 95.25 103 ILE A CA 1
ATOM 767 C C . ILE A 1 103 ? 6.98 0.772 -2.695 1 95.25 103 ILE A C 1
ATOM 769 O O . ILE A 1 103 ? 7.105 -0.453 -2.756 1 95.25 103 ILE A O 1
ATOM 773 N N . GLY A 1 104 ? 6.172 1.342 -1.855 1 94 104 GLY A N 1
ATOM 774 C CA . GLY A 1 104 ? 5.328 0.562 -0.965 1 94 104 GLY A CA 1
ATOM 775 C C . GLY A 1 104 ? 4.391 -0.376 -1.702 1 94 104 GLY A C 1
ATOM 776 O O . GLY A 1 104 ? 4.344 -1.572 -1.409 1 94 104 GLY A O 1
ATOM 777 N N . ASP A 1 105 ? 3.705 0.127 -2.666 1 93.12 105 ASP A N 1
ATOM 778 C CA . ASP A 1 105 ? 2.746 -0.679 -3.414 1 93.12 105 ASP A CA 1
ATOM 779 C C . ASP A 1 105 ? 3.455 -1.743 -4.25 1 93.12 105 ASP A C 1
ATOM 781 O O . ASP A 1 105 ? 2.986 -2.879 -4.344 1 93.12 105 ASP A O 1
ATOM 785 N N . ILE A 1 106 ? 4.508 -1.35 -4.855 1 95.44 106 ILE A N 1
ATOM 786 C CA . ILE A 1 106 ? 5.297 -2.316 -5.613 1 95.44 106 ILE A CA 1
ATOM 787 C C . ILE A 1 106 ? 5.73 -3.459 -4.695 1 95.44 106 ILE A C 1
ATOM 789 O O . ILE A 1 106 ? 5.605 -4.633 -5.055 1 95.44 106 ILE A O 1
ATOM 793 N N . SER A 1 107 ? 6.273 -3.086 -3.537 1 95.56 107 SER A N 1
ATOM 794 C CA . SER A 1 107 ? 6.742 -4.102 -2.598 1 95.56 107 SER A CA 1
ATOM 795 C C . SER A 1 107 ? 5.605 -5.031 -2.18 1 95.56 107 SER A C 1
ATOM 797 O O . SER A 1 107 ? 5.809 -6.238 -2.025 1 95.56 107 SER A O 1
ATOM 799 N N . GLY A 1 108 ? 4.453 -4.5 -1.975 1 94.5 108 GLY A N 1
ATOM 800 C CA . GLY A 1 108 ? 3.297 -5.316 -1.642 1 94.5 108 GLY A CA 1
ATOM 801 C C . GLY A 1 108 ? 2.92 -6.293 -2.74 1 94.5 108 GLY A C 1
ATOM 802 O O . GLY A 1 108 ? 2.762 -7.488 -2.488 1 94.5 108 GLY A O 1
ATOM 803 N N . ILE A 1 109 ? 2.787 -5.805 -3.904 1 95.31 109 ILE A N 1
ATOM 804 C CA . ILE A 1 109 ? 2.383 -6.602 -5.059 1 95.31 109 ILE A CA 1
ATOM 805 C C . ILE A 1 109 ? 3.443 -7.66 -5.352 1 95.31 109 ILE A C 1
ATOM 807 O O . ILE A 1 109 ? 3.125 -8.836 -5.52 1 95.31 109 ILE A O 1
ATOM 811 N N . VAL A 1 110 ? 4.707 -7.242 -5.336 1 94.81 110 VAL A N 1
ATOM 812 C CA . VAL A 1 110 ? 5.809 -8.141 -5.664 1 94.81 110 VAL A CA 1
ATOM 813 C C . VAL A 1 110 ? 5.973 -9.18 -4.559 1 94.81 110 VAL A C 1
ATOM 815 O O . VAL A 1 110 ? 6.309 -10.336 -4.832 1 94.81 110 VAL A O 1
ATOM 818 N N . SER A 1 111 ? 5.785 -8.758 -3.334 1 95.75 111 SER A N 1
ATOM 819 C CA . SER A 1 111 ? 5.867 -9.734 -2.25 1 95.75 111 SER A CA 1
ATOM 820 C C . SER A 1 111 ? 4.773 -10.789 -2.371 1 95.75 111 SER A C 1
ATOM 822 O O . SER A 1 111 ? 4.996 -11.961 -2.059 1 95.75 111 SER A O 1
ATOM 824 N N . GLY A 1 112 ? 3.598 -10.375 -2.795 1 94.88 112 GLY A N 1
ATOM 825 C CA . GLY A 1 112 ? 2.539 -11.328 -3.072 1 94.88 112 GLY A CA 1
ATOM 826 C C . GLY A 1 112 ? 2.9 -12.32 -4.164 1 94.88 112 GLY A C 1
ATOM 827 O O . GLY A 1 112 ? 2.758 -13.531 -3.984 1 94.88 112 GLY A O 1
ATOM 828 N N . THR A 1 113 ? 3.35 -11.82 -5.277 1 93.56 113 THR A N 1
ATOM 829 C CA . THR A 1 113 ? 3.762 -12.664 -6.391 1 93.56 113 THR A CA 1
ATOM 830 C C . THR A 1 113 ? 4.875 -13.617 -5.969 1 93.56 113 THR A C 1
ATOM 832 O O . THR A 1 113 ? 4.836 -14.805 -6.281 1 93.56 113 THR A O 1
ATOM 835 N N . ALA A 1 114 ? 5.859 -13.047 -5.258 1 92.94 114 ALA A N 1
ATOM 836 C CA . ALA A 1 114 ? 6.977 -13.859 -4.777 1 92.94 114 ALA A CA 1
ATOM 837 C C . ALA A 1 114 ? 6.492 -14.945 -3.818 1 92.94 114 ALA A C 1
ATOM 839 O O . ALA A 1 114 ? 6.977 -16.078 -3.861 1 92.94 114 ALA A O 1
ATOM 840 N N . SER A 1 115 ? 5.562 -14.609 -2.961 1 94.25 115 SER A N 1
ATOM 841 C CA . SER A 1 115 ? 5.008 -15.578 -2.023 1 94.25 115 SER A CA 1
ATOM 842 C C . SER 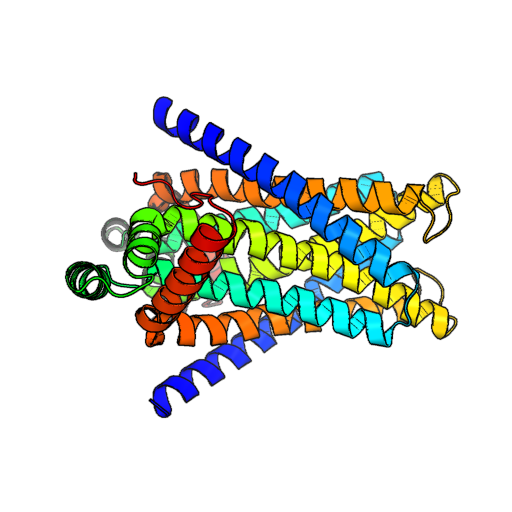A 1 115 ? 4.324 -16.734 -2.756 1 94.25 115 SER A C 1
ATOM 844 O O . SER A 1 115 ? 4.445 -17.891 -2.354 1 94.25 115 SER A O 1
ATOM 846 N N . ALA A 1 116 ? 3.602 -16.391 -3.803 1 91.25 116 ALA A N 1
ATOM 847 C CA . ALA A 1 116 ? 2.934 -17.438 -4.59 1 91.25 116 ALA A CA 1
ATOM 848 C C . ALA A 1 116 ? 3.947 -18.391 -5.207 1 91.25 116 ALA A C 1
ATOM 850 O O . ALA A 1 116 ? 3.707 -19.594 -5.27 1 91.25 116 ALA A O 1
ATOM 851 N N . ILE A 1 117 ? 5.039 -17.859 -5.668 1 88.88 117 ILE A N 1
ATOM 852 C CA . ILE A 1 117 ? 6.09 -18.688 -6.254 1 88.88 117 ILE A CA 1
ATOM 853 C C . ILE A 1 117 ? 6.672 -19.625 -5.184 1 88.88 117 ILE A C 1
ATOM 855 O O . ILE A 1 117 ? 6.871 -20.812 -5.43 1 88.88 117 ILE A O 1
ATOM 859 N N . VAL A 1 118 ? 6.93 -19.078 -4.012 1 92.31 118 VAL A N 1
ATOM 860 C CA . VAL A 1 118 ? 7.477 -19.859 -2.912 1 92.31 118 VAL A CA 1
ATOM 861 C C . VAL A 1 118 ? 6.5 -20.969 -2.529 1 92.31 118 VAL A C 1
ATOM 863 O O . VAL A 1 118 ? 6.91 -22.094 -2.26 1 92.31 118 VAL A O 1
ATOM 866 N N . VAL A 1 119 ? 5.227 -20.656 -2.482 1 92 119 VAL A N 1
ATOM 867 C CA . VAL A 1 119 ? 4.195 -21.609 -2.127 1 92 119 VAL A CA 1
ATOM 868 C C . VAL A 1 119 ? 4.203 -22.766 -3.123 1 92 119 VAL A C 1
ATOM 870 O O . VAL A 1 119 ? 4.062 -23.938 -2.734 1 92 119 VAL A O 1
ATOM 873 N N . LEU A 1 120 ? 4.355 -22.469 -4.391 1 87.94 120 LEU A N 1
ATOM 874 C CA . LEU A 1 120 ? 4.422 -23.516 -5.418 1 87.94 120 LEU A CA 1
ATOM 875 C C . LEU A 1 120 ? 5.637 -24.406 -5.207 1 87.94 120 LEU A C 1
ATOM 877 O O . LEU A 1 120 ? 5.543 -25.625 -5.352 1 87.94 120 LEU A O 1
ATOM 881 N N . GLN A 1 121 ? 6.719 -23.797 -4.863 1 89 121 GLN A N 1
ATOM 882 C CA . GLN A 1 121 ? 7.934 -24.562 -4.602 1 89 121 GLN A CA 1
ATOM 883 C C . GLN A 1 121 ? 7.754 -25.484 -3.396 1 89 121 GLN A C 1
ATOM 885 O O . GLN A 1 121 ? 8.18 -26.641 -3.422 1 89 121 GLN A O 1
ATOM 890 N N . VAL A 1 122 ? 7.195 -24.906 -2.395 1 91 122 VAL A N 1
ATOM 891 C CA . VAL A 1 122 ? 6.953 -25.672 -1.179 1 91 122 VAL A CA 1
ATOM 892 C C . VAL A 1 122 ? 6 -26.828 -1.478 1 91 122 VAL A C 1
ATOM 894 O O . VAL A 1 122 ? 6.258 -27.969 -1.098 1 91 122 VAL A O 1
ATOM 897 N N . ALA A 1 123 ? 4.918 -26.547 -2.152 1 89.31 123 ALA A N 1
ATOM 898 C CA . ALA A 1 123 ? 3.93 -27.562 -2.488 1 89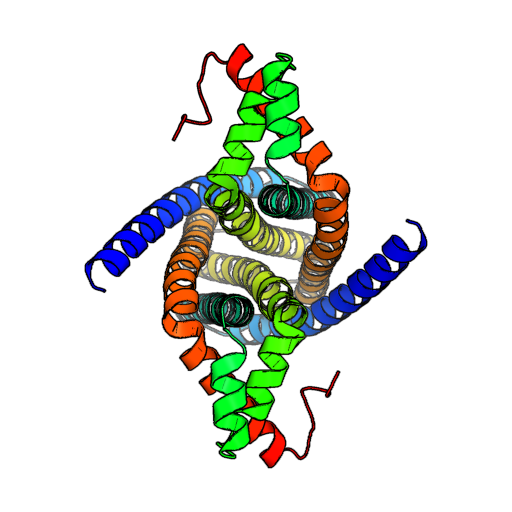.31 123 ALA A CA 1
ATOM 899 C C . ALA A 1 123 ? 4.547 -28.656 -3.352 1 89.31 123 ALA A C 1
ATOM 901 O O . ALA A 1 123 ? 4.371 -29.844 -3.074 1 89.31 123 ALA A O 1
ATOM 902 N N . ASN A 1 124 ? 5.246 -28.266 -4.367 1 85.56 124 ASN A N 1
ATOM 903 C CA . ASN A 1 124 ? 5.902 -29.234 -5.242 1 85.56 124 ASN A CA 1
ATOM 904 C C . ASN A 1 124 ? 6.941 -30.062 -4.488 1 85.56 124 ASN A C 1
ATOM 906 O O . ASN A 1 124 ? 7.098 -31.25 -4.75 1 85.56 124 ASN A O 1
ATOM 910 N N . GLY A 1 125 ? 7.66 -29.422 -3.658 1 87.5 125 GLY A N 1
ATOM 911 C CA . GLY A 1 125 ? 8.664 -30.125 -2.869 1 87.5 125 GLY A CA 1
ATOM 912 C C . GLY A 1 125 ? 8.086 -31.203 -1.991 1 87.5 125 GLY A C 1
ATOM 913 O O . GLY A 1 125 ? 8.734 -32.219 -1.752 1 87.5 125 GLY A O 1
ATOM 914 N N . PHE A 1 126 ? 6.855 -31.062 -1.596 1 90.75 126 PHE A N 1
ATOM 915 C CA . PHE A 1 126 ? 6.211 -32.031 -0.728 1 90.75 126 PHE A CA 1
ATOM 916 C C . PHE A 1 126 ? 5.277 -32.938 -1.529 1 90.75 126 PHE A C 1
ATOM 918 O O . PHE A 1 126 ? 4.551 -33.75 -0.957 1 90.75 126 PHE A O 1
ATOM 925 N N . GLY A 1 127 ? 5.238 -32.75 -2.803 1 89.38 127 GLY A N 1
ATOM 926 C CA . GLY A 1 127 ? 4.523 -33.656 -3.697 1 89.38 127 GLY A CA 1
ATOM 927 C C . GLY A 1 127 ? 3.072 -33.25 -3.896 1 89.38 127 GLY A C 1
ATOM 928 O O . GLY A 1 127 ? 2.242 -34.094 -4.246 1 89.38 127 GLY A O 1
ATOM 929 N N . TYR A 1 128 ? 2.768 -32.062 -3.547 1 87.62 128 TYR A N 1
ATOM 930 C CA . TYR A 1 128 ? 1.394 -31.609 -3.738 1 87.62 128 TYR A CA 1
ATOM 931 C C . TYR A 1 128 ? 1.232 -30.906 -5.078 1 87.62 128 TYR A C 1
ATOM 933 O O . TYR A 1 128 ? 2.123 -30.172 -5.512 1 87.62 128 TYR A O 1
ATOM 941 N N . SER A 1 129 ? 0.119 -31.188 -5.723 1 81 129 SER A N 1
ATOM 942 C CA . SER A 1 129 ? -0.14 -30.625 -7.039 1 81 129 SER A CA 1
ATOM 943 C C . SER A 1 129 ? -0.666 -29.188 -6.922 1 81 129 SER A C 1
ATOM 945 O O . SER A 1 129 ? -1.175 -28.797 -5.875 1 81 129 SER A O 1
ATOM 947 N N . GLU A 1 130 ? -0.469 -28.438 -7.992 1 78.19 130 GLU A N 1
ATOM 948 C CA . GLU A 1 130 ? -1.056 -27.109 -8.086 1 78.19 130 GLU A CA 1
ATOM 949 C C . GLU A 1 130 ? -2.574 -27.156 -7.953 1 78.19 130 GLU A C 1
ATOM 951 O O . GLU A 1 130 ? -3.225 -28.031 -8.531 1 78.19 130 GLU A O 1
ATOM 956 N N . GLY A 1 131 ? -3.143 -26.328 -7.113 1 77.62 131 GLY A N 1
ATOM 957 C CA . GLY A 1 131 ? -4.586 -26.312 -6.945 1 77.62 131 GLY A CA 1
ATOM 958 C C . GLY A 1 131 ? -5.078 -27.234 -5.855 1 77.62 131 GLY A C 1
ATOM 959 O O . GLY A 1 131 ? -6.27 -27.25 -5.527 1 77.62 131 GLY A O 1
ATOM 960 N N . SER A 1 132 ? -4.195 -28.047 -5.293 1 83.06 132 SER A N 1
ATOM 961 C CA . SER A 1 132 ? -4.574 -28.922 -4.203 1 83.06 132 SER A CA 1
ATOM 962 C C . SER A 1 132 ? -4.98 -28.141 -2.961 1 83.06 132 SER A C 1
ATOM 964 O O . SER A 1 132 ? -4.617 -26.969 -2.82 1 83.06 132 SER A O 1
ATOM 966 N N . THR A 1 133 ? -5.77 -28.781 -2.092 1 86.69 133 THR A N 1
ATOM 967 C CA . THR A 1 133 ? -6.246 -28.156 -0.863 1 86.69 133 THR A CA 1
ATOM 968 C C . THR A 1 133 ? -5.074 -27.719 0.015 1 86.69 133 THR A C 1
ATOM 970 O O . THR A 1 133 ? -5.098 -26.641 0.606 1 86.69 133 THR A O 1
ATOM 973 N N . ILE A 1 134 ? -4.082 -28.516 0.049 1 89.69 134 ILE A N 1
ATOM 974 C CA . ILE A 1 134 ? -2.932 -28.219 0.892 1 89.69 134 ILE A CA 1
ATOM 975 C C . ILE A 1 134 ? -2.188 -27 0.34 1 89.69 134 ILE A C 1
ATOM 977 O O . ILE A 1 134 ? -1.747 -26.141 1.101 1 89.69 134 ILE A O 1
ATOM 981 N N . GLN A 1 135 ? -1.991 -26.953 -0.978 1 87.44 135 GLN A N 1
ATOM 982 C CA . GLN A 1 135 ? -1.342 -25.812 -1.594 1 87.44 135 GLN A CA 1
ATOM 983 C C . GLN A 1 135 ? -2.121 -24.531 -1.318 1 87.44 135 GLN A C 1
ATOM 985 O O . GLN A 1 135 ? -1.527 -23.469 -1.072 1 87.44 135 GLN A O 1
ATOM 990 N N . ILE A 1 136 ? -3.432 -24.641 -1.349 1 87.38 136 ILE A N 1
ATOM 991 C CA . ILE A 1 136 ? -4.281 -23.484 -1.105 1 87.38 136 ILE A CA 1
ATOM 992 C C . ILE A 1 136 ? -4.137 -23.031 0.347 1 87.38 136 ILE A C 1
ATOM 994 O O . ILE A 1 136 ? -4.047 -21.828 0.627 1 87.38 136 ILE A O 1
ATOM 998 N N . VAL A 1 137 ? -4.078 -23.922 1.225 1 91.44 137 VAL A N 1
ATOM 999 C CA . VAL A 1 137 ? -3.938 -23.609 2.645 1 91.44 137 VAL A CA 1
ATOM 1000 C C . VAL A 1 137 ? -2.594 -22.938 2.895 1 91.44 137 VAL A C 1
ATOM 1002 O O . VAL A 1 137 ? -2.523 -21.938 3.611 1 91.44 137 VAL A O 1
ATOM 1005 N N . ILE A 1 138 ? -1.55 -23.438 2.268 1 92.69 138 ILE A N 1
ATOM 1006 C CA . ILE A 1 138 ? -0.226 -22.844 2.436 1 92.69 138 ILE A CA 1
ATOM 1007 C C . ILE A 1 138 ? -0.214 -21.438 1.866 1 92.69 138 ILE A C 1
ATOM 1009 O O . ILE A 1 138 ? 0.379 -20.531 2.453 1 92.69 138 ILE A O 1
ATOM 1013 N N . ASN A 1 139 ? -0.844 -21.297 0.722 1 91.94 139 ASN A N 1
ATOM 1014 C CA . ASN A 1 139 ? -0.936 -19.984 0.093 1 91.94 139 ASN A CA 1
ATOM 1015 C C . ASN A 1 139 ? -1.644 -18.984 0.996 1 91.94 139 ASN A C 1
ATOM 1017 O O . ASN A 1 139 ? -1.179 -17.859 1.157 1 91.94 139 ASN A O 1
ATOM 1021 N N . VAL A 1 140 ? -2.734 -19.375 1.597 1 92.31 140 VAL A N 1
ATOM 1022 C CA . VAL A 1 140 ? -3.527 -18.516 2.459 1 92.31 140 VAL A CA 1
ATOM 1023 C C . VAL A 1 140 ? -2.721 -18.141 3.701 1 92.31 140 VAL A C 1
ATOM 1025 O O . VAL A 1 140 ? -2.668 -16.969 4.086 1 92.31 140 VAL A O 1
ATOM 1028 N N . VAL A 1 141 ? -2.053 -19.062 4.273 1 94.69 141 VAL A N 1
ATOM 1029 C CA . VAL A 1 141 ? -1.296 -18.844 5.504 1 94.69 141 VAL A CA 1
ATOM 1030 C C . VAL A 1 141 ? -0.126 -17.906 5.227 1 94.69 141 VAL A C 1
ATOM 1032 O O . VAL A 1 141 ? 0.089 -16.938 5.965 1 94.69 141 VAL A O 1
ATOM 1035 N N . LEU A 1 142 ? 0.593 -18.188 4.152 1 95.38 142 LEU A N 1
ATOM 1036 C CA . LEU A 1 142 ? 1.763 -17.375 3.857 1 95.38 142 LEU A CA 1
ATOM 1037 C C . LEU A 1 142 ? 1.352 -15.953 3.473 1 95.38 142 LEU A C 1
ATOM 1039 O O . LEU A 1 142 ? 1.967 -14.977 3.916 1 95.38 142 LEU A O 1
ATOM 1043 N N . THR A 1 143 ? 0.337 -15.883 2.633 1 94.62 143 THR A N 1
ATOM 1044 C CA . THR A 1 143 ? -0.156 -14.57 2.23 1 94.62 143 THR A CA 1
ATOM 1045 C C . THR A 1 143 ? -0.614 -13.766 3.445 1 94.62 143 THR A C 1
ATOM 1047 O O . THR A 1 143 ? -0.333 -12.57 3.549 1 94.62 143 THR A O 1
ATOM 1050 N N . SER A 1 144 ? -1.308 -14.375 4.328 1 96.31 144 SER A N 1
ATOM 1051 C CA . SER A 1 144 ? -1.794 -13.711 5.531 1 96.31 144 SER A CA 1
ATOM 1052 C C . SER A 1 144 ? -0.641 -13.281 6.434 1 96.31 144 SER A C 1
ATOM 1054 O O . SER A 1 144 ? -0.686 -12.219 7.047 1 96.31 144 SER A O 1
ATOM 1056 N N . LEU A 1 145 ? 0.331 -14.094 6.527 1 96.62 145 LEU A N 1
ATOM 1057 C CA . LEU A 1 145 ? 1.504 -13.766 7.328 1 96.62 145 LEU A CA 1
ATOM 1058 C C . LEU A 1 145 ? 2.242 -12.562 6.742 1 96.62 145 LEU A C 1
ATOM 1060 O O . LEU A 1 145 ? 2.656 -11.664 7.477 1 96.62 145 LEU A O 1
ATOM 1064 N N . VAL A 1 146 ? 2.426 -12.602 5.457 1 96.44 146 VAL A N 1
ATOM 1065 C CA . VAL A 1 146 ? 3.094 -11.5 4.766 1 96.44 146 VAL A CA 1
ATOM 1066 C C . VAL A 1 146 ? 2.307 -10.211 4.973 1 96.44 146 VAL A C 1
ATOM 1068 O O . VAL A 1 146 ? 2.889 -9.164 5.258 1 96.44 146 VAL A O 1
ATOM 1071 N N . ALA A 1 147 ? 1.001 -10.305 4.852 1 96.75 147 ALA A N 1
ATOM 1072 C CA . ALA A 1 147 ? 0.153 -9.133 5.047 1 96.75 147 ALA A CA 1
ATOM 1073 C C . ALA A 1 147 ? 0.256 -8.617 6.48 1 96.75 147 ALA A C 1
ATOM 1075 O O . ALA A 1 147 ? 0.398 -7.41 6.699 1 96.75 147 ALA A O 1
ATOM 1076 N N . ALA A 1 148 ? 0.206 -9.492 7.406 1 96.94 148 ALA A N 1
ATOM 1077 C CA . ALA A 1 148 ? 0.271 -9.117 8.82 1 96.94 148 ALA A CA 1
ATOM 1078 C C . ALA A 1 148 ? 1.617 -8.484 9.156 1 96.94 148 ALA A C 1
ATOM 1080 O O . ALA A 1 148 ? 1.677 -7.484 9.883 1 96.94 148 ALA A O 1
ATOM 1081 N N . LEU A 1 149 ? 2.635 -9.055 8.648 1 96.38 149 LEU A N 1
ATOM 1082 C CA . LEU A 1 149 ? 3.969 -8.508 8.875 1 96.38 149 LEU A CA 1
ATOM 1083 C C . LEU A 1 149 ? 4.098 -7.125 8.242 1 96.38 149 LEU A C 1
ATOM 1085 O O . LEU A 1 149 ? 4.738 -6.238 8.812 1 96.38 149 LEU A O 1
ATOM 1089 N N . THR A 1 150 ? 3.578 -7 7.098 1 96.06 150 THR A N 1
ATOM 1090 C CA . THR A 1 150 ? 3.633 -5.723 6.398 1 96.06 150 THR A CA 1
ATOM 1091 C C . THR A 1 150 ? 2.914 -4.637 7.195 1 96.06 150 THR A C 1
ATOM 1093 O O . THR A 1 150 ? 3.506 -3.605 7.523 1 96.06 150 THR A O 1
ATOM 1096 N N . VAL A 1 151 ? 1.667 -4.863 7.586 1 94.88 151 VAL A 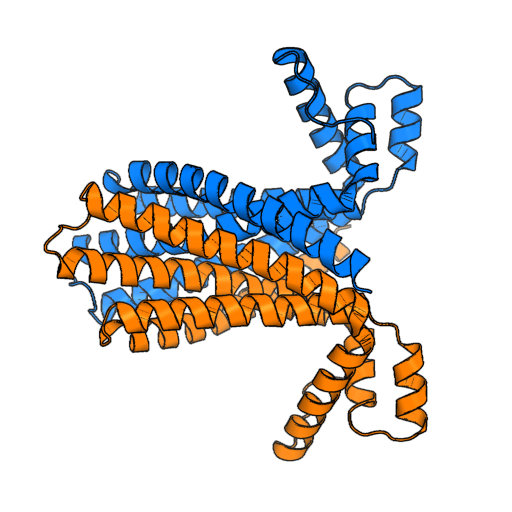N 1
ATOM 1097 C CA . VAL A 1 151 ? 0.847 -3.855 8.25 1 94.88 151 VAL A CA 1
ATOM 1098 C C . VAL A 1 151 ? 1.343 -3.645 9.68 1 94.88 151 VAL A C 1
ATOM 1100 O O . VAL A 1 151 ? 1.423 -2.51 10.156 1 94.88 151 VAL A O 1
ATOM 1103 N N . GLY A 1 152 ? 1.589 -4.703 10.383 1 94.62 152 GLY A N 1
ATOM 1104 C CA . GLY A 1 152 ? 2.178 -4.582 11.711 1 94.62 152 GLY A CA 1
ATOM 1105 C C . GLY A 1 152 ? 3.514 -3.863 11.703 1 94.62 152 GLY A C 1
ATOM 1106 O O . GLY A 1 152 ? 3.791 -3.053 12.594 1 94.62 152 GLY A O 1
ATOM 1107 N N . GLY A 1 153 ? 4.34 -4.246 10.766 1 94.81 153 GLY A N 1
ATOM 1108 C CA . GLY A 1 153 ? 5.621 -3.572 10.609 1 94.81 153 GLY A CA 1
ATOM 1109 C C . GLY A 1 153 ? 5.484 -2.096 10.297 1 94.81 153 GLY A C 1
ATOM 1110 O O . GLY A 1 153 ? 6.211 -1.268 10.852 1 94.81 153 GLY A O 1
ATOM 1111 N N . LYS A 1 154 ? 4.582 -1.737 9.367 1 93.06 154 LYS A N 1
ATOM 1112 C CA . LYS A 1 154 ? 4.332 -0.342 9.016 1 93.06 154 LYS A CA 1
ATOM 1113 C C . LYS A 1 154 ? 3.863 0.455 10.227 1 93.06 154 LYS A C 1
ATOM 1115 O O . LYS A 1 154 ? 4.215 1.626 10.383 1 93.06 154 LYS A O 1
ATOM 1120 N N . ALA A 1 155 ? 2.986 -0.156 11.078 1 92.69 155 ALA A N 1
ATOM 1121 C CA . ALA A 1 155 ? 2.494 0.518 12.273 1 92.69 155 ALA A CA 1
ATOM 1122 C C . ALA A 1 155 ? 3.643 0.865 13.219 1 92.69 155 ALA A C 1
ATOM 1124 O O . ALA A 1 155 ? 3.705 1.978 13.75 1 92.69 155 ALA A O 1
ATOM 1125 N N . VAL A 1 156 ? 4.516 -0.046 13.391 1 93.25 156 VAL A N 1
ATOM 1126 C CA . VAL A 1 156 ? 5.695 0.204 14.219 1 93.25 156 VAL A CA 1
ATOM 1127 C C . VAL A 1 156 ? 6.574 1.264 13.555 1 93.25 156 VAL A C 1
ATOM 1129 O O . VAL A 1 156 ? 7.078 2.168 14.227 1 93.25 156 VAL A O 1
ATOM 1132 N N . GLY A 1 157 ? 6.773 1.083 12.32 1 92.75 157 GLY A N 1
ATOM 1133 C CA . GLY A 1 157 ? 7.559 2.053 11.578 1 92.75 157 GLY A CA 1
ATOM 1134 C C . GLY A 1 157 ? 7.008 3.465 11.672 1 92.75 157 GLY A C 1
ATOM 1135 O O . GLY A 1 157 ? 7.77 4.43 11.758 1 92.75 157 GLY A O 1
ATOM 1136 N N . LYS A 1 158 ? 5.695 3.561 11.602 1 89.31 158 LYS A N 1
ATOM 1137 C CA . LYS A 1 158 ? 5.039 4.859 11.703 1 89.31 158 LYS A CA 1
ATOM 1138 C C . LYS A 1 158 ? 5.359 5.535 13.031 1 89.31 158 LYS A C 1
ATOM 1140 O O . LYS A 1 158 ? 5.59 6.746 13.086 1 89.31 158 LYS A O 1
ATOM 1145 N N . TYR A 1 159 ? 5.309 4.77 14.047 1 90.81 159 TYR A N 1
ATOM 1146 C CA . TYR A 1 159 ? 5.648 5.309 15.359 1 90.81 159 TYR A CA 1
ATOM 1147 C C . TYR A 1 159 ? 7.055 5.898 15.359 1 90.81 159 TYR A C 1
ATOM 1149 O O . TYR A 1 159 ? 7.258 7.039 15.773 1 90.81 159 TYR A O 1
ATOM 1157 N N . PHE A 1 160 ? 7.977 5.195 14.844 1 92.56 160 PHE A N 1
ATOM 1158 C CA . PHE A 1 160 ? 9.359 5.648 14.797 1 92.56 160 PHE A CA 1
ATOM 1159 C C . PHE A 1 160 ? 9.508 6.836 13.859 1 92.56 160 PHE A C 1
ATOM 1161 O O . PHE A 1 160 ? 10.281 7.762 14.133 1 92.56 160 PHE A O 1
ATOM 1168 N N . ALA A 1 161 ? 8.812 6.738 12.758 1 94.06 161 ALA A N 1
ATOM 1169 C CA . ALA A 1 161 ? 8.898 7.801 11.758 1 94.06 161 ALA A CA 1
ATOM 1170 C C . ALA A 1 161 ? 8.453 9.141 12.336 1 94.06 161 ALA A C 1
ATOM 1172 O O . ALA A 1 161 ? 9.062 10.172 12.07 1 94.06 161 ALA A O 1
ATOM 1173 N N . ILE A 1 162 ? 7.457 9.109 13.156 1 91 162 ILE A N 1
ATOM 1174 C CA . ILE A 1 162 ? 6.887 10.328 13.711 1 91 162 ILE A CA 1
ATOM 1175 C C . ILE A 1 162 ? 7.77 10.836 14.852 1 91 162 ILE A C 1
ATOM 1177 O O . ILE A 1 162 ? 8.047 12.039 14.938 1 91 162 ILE A O 1
ATOM 1181 N N . HIS A 1 163 ? 8.273 9.969 15.672 1 93.06 163 HIS A N 1
ATOM 1182 C CA . HIS A 1 163 ? 8.992 10.391 16.859 1 93.06 163 HIS A CA 1
ATOM 1183 C C . HIS A 1 163 ? 10.461 10.672 16.547 1 93.06 163 HIS A C 1
ATOM 1185 O O . HIS A 1 163 ? 11.141 11.383 17.297 1 93.06 163 HIS A O 1
ATOM 1191 N N . ALA A 1 164 ? 10.922 10.156 15.492 1 95.5 164 ALA A N 1
ATOM 1192 C CA . ALA A 1 164 ? 12.32 10.375 15.117 1 95.5 164 ALA A CA 1
ATOM 1193 C C . ALA A 1 164 ? 12.422 10.93 13.703 1 95.5 164 ALA A C 1
ATOM 1195 O O . ALA A 1 164 ? 13.375 10.633 12.977 1 95.5 164 ALA A O 1
ATOM 1196 N N . SER A 1 165 ? 11.469 11.695 13.336 1 95.62 165 SER A N 1
ATOM 1197 C CA . SER A 1 165 ? 11.367 12.18 11.961 1 95.62 165 SER A CA 1
ATOM 1198 C C . SER A 1 165 ? 12.594 13 11.57 1 95.62 165 SER A C 1
ATOM 1200 O O . SER A 1 165 ? 13.164 12.789 10.5 1 95.62 165 SER A O 1
ATOM 1202 N N . THR A 1 166 ? 13.078 13.859 12.445 1 95.44 166 THR A N 1
ATOM 1203 C CA . THR A 1 166 ? 14.211 14.727 12.141 1 95.44 166 THR A CA 1
ATOM 1204 C C . THR A 1 166 ? 15.477 13.898 11.922 1 95.44 166 THR A C 1
ATOM 1206 O O . THR A 1 166 ? 16.203 14.102 10.945 1 95.44 166 THR A O 1
ATOM 1209 N N . ASN A 1 167 ? 15.688 12.977 12.781 1 95.81 167 ASN A N 1
ATOM 1210 C CA . ASN A 1 167 ? 16.875 12.125 12.672 1 95.81 167 ASN A CA 1
ATOM 1211 C C . ASN A 1 167 ? 16.828 11.266 11.414 1 95.81 167 ASN A C 1
ATOM 1213 O O . ASN A 1 167 ? 17.844 11.078 10.75 1 95.81 167 ASN A O 1
ATOM 1217 N N . ILE A 1 168 ? 15.711 10.805 11.141 1 95.94 168 ILE A N 1
ATOM 1218 C CA . ILE A 1 168 ? 15.547 9.922 9.992 1 95.94 168 ILE A CA 1
ATOM 1219 C C . ILE A 1 168 ? 15.805 10.703 8.703 1 95.94 168 ILE A C 1
ATOM 1221 O O . ILE A 1 168 ? 16.578 10.266 7.852 1 95.94 168 ILE A O 1
ATOM 1225 N N . ILE A 1 169 ? 15.195 11.781 8.586 1 96.19 169 ILE A N 1
ATOM 1226 C CA . ILE A 1 169 ? 15.328 12.57 7.367 1 96.19 169 ILE A CA 1
ATOM 1227 C C . ILE A 1 169 ? 16.766 13.086 7.242 1 96.19 169 ILE A C 1
ATOM 1229 O O . ILE A 1 169 ? 17.297 13.188 6.137 1 96.19 169 ILE A O 1
ATOM 1233 N N . PHE A 1 170 ? 17.328 13.414 8.367 1 95.75 170 PHE A N 1
ATOM 1234 C CA . PHE A 1 170 ? 18.719 13.844 8.328 1 95.75 170 PHE A CA 1
ATOM 1235 C C . PHE A 1 170 ? 19.609 12.734 7.797 1 95.75 170 PHE A C 1
ATOM 1237 O O . PHE A 1 170 ? 20.516 12.977 6.992 1 95.75 170 PHE A O 1
ATOM 1244 N N . PHE A 1 171 ? 19.438 11.641 8.258 1 95.44 171 PHE A N 1
ATOM 1245 C CA . PHE A 1 171 ? 20.188 10.484 7.777 1 95.44 171 PHE A CA 1
ATOM 1246 C C . PHE A 1 171 ? 20 10.312 6.277 1 95.44 171 PHE A C 1
ATOM 1248 O O . PHE A 1 171 ? 20.984 10.078 5.555 1 95.44 171 PHE A O 1
ATOM 1255 N N . VAL A 1 172 ? 18.766 10.359 5.84 1 94.62 172 VAL A N 1
ATOM 1256 C CA . VAL A 1 172 ? 18.484 10.211 4.418 1 94.62 172 VAL A CA 1
ATOM 1257 C C . VAL A 1 172 ? 19.188 11.32 3.631 1 94.62 172 VAL A C 1
ATOM 1259 O O . VAL A 1 172 ? 19.75 11.062 2.564 1 94.62 172 VAL A O 1
ATOM 1262 N N . GLY A 1 173 ? 19.078 12.5 4.152 1 94.31 173 GLY A N 1
ATOM 1263 C CA . GLY A 1 173 ? 19.781 13.602 3.527 1 94.31 173 GLY A CA 1
ATOM 1264 C C . GLY A 1 173 ? 21.266 13.359 3.377 1 94.31 173 GLY A C 1
ATOM 1265 O O . GLY A 1 173 ? 21.844 13.656 2.332 1 94.31 173 GLY A O 1
ATOM 1266 N N . LYS A 1 174 ? 21.797 12.781 4.375 1 94.56 174 LYS A N 1
ATOM 1267 C CA . LYS A 1 174 ? 23.234 12.477 4.348 1 94.56 174 LYS A CA 1
ATOM 1268 C C . LYS A 1 174 ? 23.547 11.43 3.279 1 94.56 174 LYS A C 1
ATOM 1270 O O . LYS A 1 174 ? 24.562 11.531 2.592 1 94.56 174 LYS A O 1
ATOM 1275 N N . VAL A 1 175 ? 22.75 10.531 3.225 1 93.88 175 VAL A N 1
ATOM 1276 C CA . VAL A 1 175 ? 22.953 9.469 2.244 1 93.88 175 VAL A CA 1
ATOM 1277 C C . VAL A 1 175 ? 22.828 10.039 0.833 1 93.88 175 VAL A C 1
ATOM 1279 O O . VAL A 1 175 ? 23.625 9.711 -0.046 1 93.88 175 VAL A O 1
ATOM 1282 N N . VAL A 1 176 ? 21.859 10.828 0.582 1 92.38 176 VAL A N 1
ATOM 1283 C CA . VAL A 1 176 ? 21.656 11.445 -0.724 1 92.38 176 VAL A CA 1
ATOM 1284 C C . VAL A 1 176 ? 22.859 12.312 -1.077 1 92.38 176 VAL A C 1
ATOM 1286 O O . VAL A 1 176 ? 23.328 12.289 -2.215 1 92.38 176 VAL A O 1
ATOM 1289 N N . ALA A 1 177 ? 23.281 13.023 -0.084 1 91.44 177 ALA A N 1
ATOM 1290 C CA . ALA A 1 177 ? 24.453 13.875 -0.292 1 91.44 177 ALA A CA 1
ATOM 1291 C C . ALA A 1 177 ? 25.656 13.039 -0.688 1 91.44 177 ALA A C 1
ATOM 1293 O O . ALA A 1 177 ? 26.438 13.438 -1.569 1 91.44 177 ALA A O 1
ATOM 1294 N N . LEU A 1 178 ? 25.812 11.961 -0.068 1 92.5 178 LEU A N 1
ATOM 1295 C CA . LEU A 1 178 ? 26.938 11.07 -0.365 1 92.5 178 LEU A CA 1
ATOM 1296 C C . LEU A 1 178 ? 26.812 10.516 -1.782 1 92.5 178 LEU A C 1
ATOM 1298 O O . LEU A 1 178 ? 27.812 10.422 -2.496 1 92.5 178 LEU A O 1
ATOM 1302 N N . ILE A 1 179 ? 25.656 10.18 -2.117 1 90.94 179 ILE A N 1
ATOM 1303 C CA . ILE A 1 179 ? 25.422 9.625 -3.447 1 90.94 179 ILE A CA 1
ATOM 1304 C C . ILE A 1 179 ? 25.672 10.695 -4.504 1 90.94 179 ILE A C 1
ATOM 1306 O O . ILE A 1 179 ? 26.281 10.422 -5.543 1 90.94 179 ILE A O 1
ATOM 1310 N N . GLU A 1 180 ? 25.219 11.828 -4.207 1 88.56 180 GLU A N 1
ATOM 1311 C CA . GLU A 1 180 ? 25.422 12.93 -5.148 1 88.56 180 GLU A CA 1
ATOM 1312 C C . GLU A 1 180 ? 26.906 13.258 -5.301 1 88.56 180 GLU A C 1
ATOM 1314 O O . GLU A 1 180 ? 27.359 13.562 -6.402 1 88.56 180 GLU A O 1
ATOM 1319 N N . SER A 1 181 ? 27.547 13.266 -4.234 1 87.5 181 SER A N 1
ATOM 1320 C CA . SER A 1 181 ? 28.969 13.57 -4.262 1 87.5 181 SER A CA 1
ATOM 1321 C C . SER A 1 181 ? 29.766 12.5 -5 1 87.5 181 SER A C 1
ATOM 1323 O O . SER A 1 181 ? 30.688 12.805 -5.75 1 87.5 181 SER A O 1
ATOM 1325 N N . LYS A 1 182 ? 29.281 11.359 -4.805 1 89 182 LYS A N 1
ATOM 1326 C CA . LYS A 1 182 ? 30.016 10.242 -5.395 1 89 182 LYS A CA 1
ATOM 1327 C C . LYS A 1 182 ? 29.703 10.109 -6.879 1 89 182 LYS A C 1
ATOM 1329 O O . LYS A 1 182 ? 30.578 9.766 -7.676 1 89 182 LYS A O 1
ATOM 1334 N N . PHE A 1 183 ? 28.531 10.336 -7.258 1 87.19 183 PHE A N 1
ATOM 1335 C CA . PHE A 1 183 ? 28.125 10.078 -8.641 1 87.19 183 PHE A CA 1
ATOM 1336 C C . PHE A 1 183 ? 28.031 11.383 -9.422 1 87.19 183 PHE A C 1
ATOM 1338 O O . PHE A 1 183 ? 27.719 11.375 -10.617 1 87.19 183 PHE A O 1
ATOM 1345 N N . ASN A 1 184 ? 28.312 12.461 -8.945 1 76.56 184 ASN A N 1
ATOM 1346 C CA . ASN A 1 184 ? 28.25 13.781 -9.562 1 76.56 184 ASN A CA 1
ATOM 1347 C C . ASN A 1 184 ? 26.875 14.07 -10.156 1 76.56 184 ASN A C 1
ATOM 1349 O O . ASN A 1 184 ? 26.766 14.539 -11.289 1 76.56 184 ASN A O 1
ATOM 1353 N N . VAL A 1 185 ? 25.938 13.531 -9.477 1 69.94 185 VAL A N 1
ATOM 1354 C CA . VAL A 1 185 ? 24.578 13.766 -9.945 1 69.94 185 VAL A CA 1
ATOM 1355 C C . VAL A 1 185 ? 23.797 14.555 -8.898 1 69.94 185 VAL A C 1
ATOM 1357 O O . VAL A 1 185 ? 24.125 14.516 -7.711 1 69.94 185 VAL A O 1
ATOM 1360 N N . GLN A 1 186 ? 22.906 15.406 -9.492 1 66.56 186 GLN A N 1
ATOM 1361 C CA . GLN A 1 186 ? 21.984 16.078 -8.594 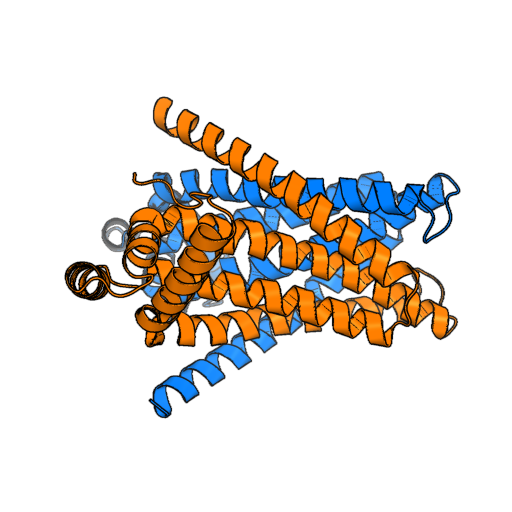1 66.56 186 GLN A CA 1
ATOM 1362 C C . GLN A 1 186 ? 20.625 15.367 -8.555 1 66.56 186 GLN A C 1
ATOM 1364 O O . GLN A 1 186 ? 19.891 15.375 -9.539 1 66.56 186 GLN A O 1
ATOM 1369 N N . LEU A 1 187 ? 20.297 14.617 -7.551 1 63.53 187 LEU A N 1
ATOM 1370 C CA . LEU A 1 187 ? 19.109 13.781 -7.453 1 63.53 187 LEU A CA 1
ATOM 1371 C C . LEU A 1 187 ? 17.891 14.617 -7.098 1 63.53 187 LEU A C 1
ATOM 1373 O O . LEU A 1 187 ? 16.781 14.312 -7.527 1 63.53 187 LEU A O 1
ATOM 1377 N N . LEU A 1 188 ? 18.047 15.641 -6.199 1 63.12 188 LEU A N 1
ATOM 1378 C CA . LEU A 1 188 ? 16.922 16.453 -5.738 1 63.12 188 LEU A CA 1
ATOM 1379 C C . LEU A 1 188 ? 17.016 17.875 -6.285 1 63.12 188 LEU A C 1
ATOM 1381 O O . LEU A 1 188 ? 18.047 18.516 -6.18 1 63.12 188 LEU A O 1
ATOM 1385 N N . LYS A 1 189 ? 16.125 18.141 -7.223 1 54.06 189 LYS A N 1
ATOM 1386 C CA . LYS A 1 189 ? 16.203 19.469 -7.828 1 54.06 189 LYS A CA 1
ATOM 1387 C C . LYS A 1 189 ? 15.594 20.516 -6.914 1 54.06 189 LYS A C 1
ATOM 1389 O O . LYS A 1 189 ? 14.586 20.266 -6.246 1 54.06 189 LYS A O 1
ATOM 1394 N N . LYS A 1 190 ? 16.281 21.656 -6.727 1 52.91 190 LYS A N 1
ATOM 1395 C CA . LYS A 1 190 ? 15.836 22.875 -6.062 1 52.91 190 LYS A CA 1
ATOM 1396 C C . LYS A 1 190 ? 14.516 23.359 -6.641 1 52.91 190 LYS A C 1
ATOM 1398 O O . LYS A 1 190 ? 14.336 23.406 -7.859 1 52.91 190 LYS A O 1
ATOM 1403 N N . GLY A 1 191 ? 13.266 22.969 -6.016 1 41.53 191 GLY A N 1
ATOM 1404 C CA . GLY A 1 191 ? 12.102 23.656 -6.535 1 41.53 191 GLY A CA 1
ATOM 1405 C C . GLY A 1 191 ? 12.375 25.109 -6.891 1 41.53 191 GLY A C 1
ATOM 1406 O O . GLY A 1 191 ? 13.328 25.703 -6.395 1 41.53 191 GLY A O 1
ATOM 1407 N N . MET B 1 1 ? 8.781 7.578 27.188 1 60.56 1 MET B N 1
ATOM 1408 C CA . MET B 1 1 ? 9.125 7 25.891 1 60.56 1 MET B CA 1
ATOM 1409 C C . MET B 1 1 ? 8.758 5.52 25.844 1 60.56 1 MET B C 1
ATOM 1411 O O . MET B 1 1 ? 8.172 5.055 24.859 1 60.56 1 MET B O 1
ATOM 1415 N N . LYS B 1 2 ? 8.859 4.961 27.016 1 69.62 2 LYS B N 1
ATOM 1416 C CA . LYS B 1 2 ? 8.602 3.527 27.125 1 69.62 2 LYS B CA 1
ATOM 1417 C C . LYS B 1 2 ? 7.102 3.236 27.047 1 69.62 2 LYS B C 1
ATOM 1419 O O . LYS B 1 2 ? 6.676 2.293 26.375 1 69.62 2 LYS B O 1
ATOM 1424 N N . SER B 1 3 ? 6.441 4.207 27.594 1 78.62 3 SER B N 1
ATOM 1425 C CA . SER B 1 3 ? 5 3.973 27.625 1 78.62 3 SER B CA 1
ATOM 1426 C C . SER B 1 3 ? 4.367 4.18 26.266 1 78.62 3 SER B C 1
ATOM 1428 O O . SER B 1 3 ? 3.488 3.416 25.859 1 78.62 3 SER B O 1
ATOM 1430 N N . GLN B 1 4 ? 4.836 5.133 25.578 1 81.81 4 GLN B N 1
ATOM 1431 C CA . GLN B 1 4 ? 4.301 5.418 24.25 1 81.81 4 GLN B CA 1
ATOM 1432 C C . GLN B 1 4 ? 4.629 4.297 23.266 1 81.81 4 GLN B C 1
ATOM 1434 O O . GLN B 1 4 ? 3.807 3.941 22.422 1 81.81 4 GLN B O 1
ATOM 1439 N N . LEU B 1 5 ? 5.809 3.838 23.469 1 84.38 5 LEU B N 1
ATOM 1440 C CA . LEU B 1 5 ? 6.23 2.711 22.656 1 84.38 5 LEU B CA 1
ATOM 1441 C C . LEU B 1 5 ? 5.371 1.482 22.922 1 84.38 5 LEU B C 1
ATOM 1443 O O . LEU B 1 5 ? 5.008 0.75 22 1 84.38 5 LEU B O 1
ATOM 1447 N N . LYS B 1 6 ? 5.078 1.339 24.109 1 88.25 6 LYS B N 1
ATOM 1448 C CA . LYS B 1 6 ? 4.246 0.201 24.484 1 88.25 6 LYS B CA 1
ATOM 1449 C C . LYS B 1 6 ? 2.85 0.321 23.875 1 88.25 6 LYS B C 1
ATOM 1451 O O . LYS B 1 6 ? 2.293 -0.665 23.391 1 88.25 6 LYS B O 1
ATOM 1456 N N . LYS B 1 7 ? 2.307 1.392 23.922 1 86.69 7 LYS B N 1
ATOM 1457 C CA . LYS B 1 7 ? 0.99 1.637 23.344 1 86.69 7 LYS B CA 1
ATOM 1458 C C . LYS B 1 7 ? 1.009 1.437 21.828 1 86.69 7 LYS B C 1
ATOM 1460 O O . LYS B 1 7 ? 0.09 0.839 21.266 1 86.69 7 LYS B O 1
ATOM 1465 N N . SER B 1 8 ? 2.061 1.919 21.328 1 85.44 8 SER B N 1
ATOM 1466 C CA . SER B 1 8 ? 2.215 1.771 19.891 1 85.44 8 SER B CA 1
ATOM 1467 C C . SER B 1 8 ? 2.369 0.305 19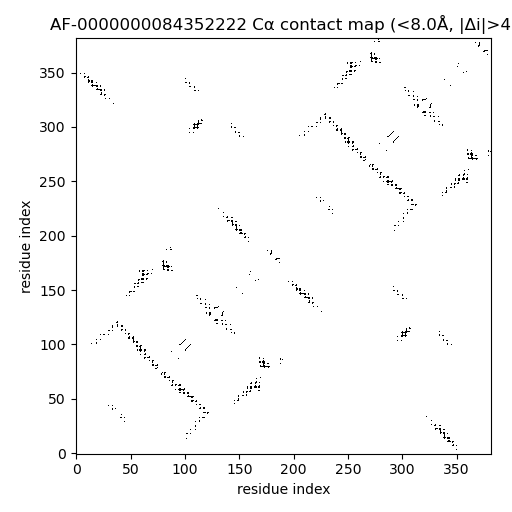.5 1 85.44 8 SER B C 1
ATOM 1469 O O . SER B 1 8 ? 1.801 -0.139 18.5 1 85.44 8 SER B O 1
ATOM 1471 N N . LEU B 1 9 ? 3.051 -0.423 20.297 1 88.94 9 LEU B N 1
ATOM 1472 C CA . LEU B 1 9 ? 3.246 -1.842 20.016 1 88.94 9 LEU B CA 1
ATOM 1473 C C . LEU B 1 9 ? 1.941 -2.613 20.188 1 88.94 9 LEU B C 1
ATOM 1475 O O . LEU B 1 9 ? 1.666 -3.543 19.422 1 88.94 9 LEU B O 1
ATOM 1479 N N . ARG B 1 10 ? 1.19 -2.201 21.094 1 90.12 10 ARG B N 1
ATOM 1480 C CA . ARG B 1 10 ? -0.109 -2.836 21.281 1 90.12 10 ARG B CA 1
ATOM 1481 C C . ARG B 1 10 ? -1.025 -2.582 20.094 1 90.12 10 ARG B C 1
ATOM 1483 O O . ARG B 1 10 ? -1.719 -3.49 19.625 1 90.12 10 ARG B O 1
ATOM 1490 N N . PHE B 1 11 ? -1.012 -1.409 19.688 1 87.81 11 PHE B N 1
ATOM 1491 C CA . PHE B 1 11 ? -1.802 -1.062 18.516 1 87.81 11 PHE B CA 1
ATOM 1492 C C . PHE B 1 11 ? -1.313 -1.825 17.281 1 87.81 11 PHE B C 1
ATOM 1494 O O . PHE B 1 11 ? -2.119 -2.32 16.5 1 87.81 11 PHE B O 1
ATOM 1501 N N . SER B 1 12 ? 0.009 -1.913 17.156 1 89.94 12 SER B N 1
ATOM 1502 C CA . SER B 1 12 ? 0.606 -2.594 16.016 1 89.94 12 SER B CA 1
ATOM 1503 C C . SER B 1 12 ? 0.243 -4.074 16 1 89.94 12 SER B C 1
ATOM 1505 O O . SER B 1 12 ? -0.038 -4.641 14.938 1 89.94 12 SER B O 1
ATOM 1507 N N . LEU B 1 13 ? 0.223 -4.637 17.094 1 92.44 13 LEU B N 1
ATOM 1508 C CA . LEU B 1 13 ? -0.129 -6.047 17.203 1 92.44 13 LEU B CA 1
ATOM 1509 C C . LEU B 1 13 ? -1.605 -6.262 16.875 1 92.44 13 LEU B C 1
ATOM 1511 O O . LEU B 1 13 ? -1.961 -7.207 16.172 1 92.44 13 LEU B O 1
ATOM 1515 N N . SER B 1 14 ? -2.398 -5.434 17.391 1 93.25 14 SER B N 1
ATOM 1516 C CA . SER B 1 14 ? -3.832 -5.539 17.125 1 93.25 14 SER B CA 1
ATOM 1517 C C . SER B 1 14 ? -4.141 -5.43 15.641 1 93.25 14 SER B C 1
ATOM 1519 O O . SER B 1 14 ? -4.906 -6.23 15.102 1 93.25 14 SER B O 1
ATOM 1521 N N . ILE B 1 15 ? -3.545 -4.488 15.031 1 92.62 15 ILE B N 1
ATOM 1522 C CA . ILE B 1 15 ? -3.832 -4.254 13.625 1 92.62 15 ILE B CA 1
ATOM 1523 C C . ILE B 1 15 ? -3.25 -5.383 12.781 1 92.62 15 ILE B C 1
ATOM 1525 O O . ILE B 1 15 ? -3.805 -5.734 11.734 1 92.62 15 ILE B O 1
ATOM 1529 N N . ALA B 1 16 ? -2.125 -5.918 13.266 1 94 16 ALA B N 1
ATOM 1530 C CA . ALA B 1 16 ? -1.522 -7.055 12.578 1 94 16 ALA B CA 1
ATOM 1531 C C . ALA B 1 16 ? -2.443 -8.273 12.609 1 94 16 ALA B C 1
ATOM 1533 O O . ALA B 1 16 ? -2.6 -8.969 11.609 1 94 16 ALA B O 1
ATOM 1534 N N . VAL B 1 17 ? -3.031 -8.484 13.719 1 95.56 17 VAL B N 1
ATOM 1535 C CA . VAL B 1 17 ? -3.922 -9.625 13.883 1 95.56 17 VAL B CA 1
ATOM 1536 C C . VAL B 1 17 ? -5.16 -9.453 13.008 1 95.56 17 VAL B C 1
ATOM 1538 O O . VAL B 1 17 ? -5.586 -10.383 12.328 1 95.56 17 VAL B O 1
ATOM 1541 N N . ILE B 1 18 ? -5.707 -8.312 13.039 1 94.56 18 ILE B N 1
ATOM 1542 C CA . ILE B 1 18 ? -6.875 -8.016 12.211 1 94.56 18 ILE B CA 1
ATOM 1543 C C . ILE B 1 18 ? -6.523 -8.219 10.734 1 94.56 18 ILE B C 1
ATOM 1545 O O . ILE B 1 18 ? -7.301 -8.812 9.984 1 94.56 18 ILE B O 1
ATOM 1549 N N . THR B 1 19 ? -5.371 -7.738 10.367 1 94.81 19 THR B N 1
ATOM 1550 C CA . THR B 1 19 ? -4.922 -7.863 8.984 1 94.81 19 THR B CA 1
ATOM 1551 C C . THR B 1 19 ? -4.73 -9.328 8.602 1 94.81 19 THR B C 1
ATOM 1553 O O . THR B 1 19 ? -5.102 -9.742 7.508 1 94.81 19 THR B O 1
ATOM 1556 N N . PHE B 1 20 ? -4.188 -10.078 9.523 1 96.44 20 PHE B N 1
ATOM 1557 C CA . PHE B 1 20 ? -3.975 -11.5 9.281 1 96.44 20 PHE B CA 1
ATOM 1558 C C . PHE B 1 20 ? -5.293 -12.195 8.969 1 96.44 20 PHE B C 1
ATOM 1560 O O . PHE B 1 20 ? -5.398 -12.93 7.984 1 96.44 20 PHE B O 1
ATOM 1567 N N . VAL B 1 21 ? -6.266 -11.945 9.742 1 96.25 21 VAL B N 1
ATOM 1568 C CA . VAL B 1 21 ? -7.559 -12.609 9.625 1 96.25 21 VAL B CA 1
ATOM 1569 C C . VAL B 1 21 ? -8.25 -12.156 8.336 1 96.25 21 VAL B C 1
ATOM 1571 O O . VAL B 1 21 ? -8.758 -12.984 7.574 1 96.25 21 VAL B O 1
ATOM 1574 N N . LEU B 1 22 ? -8.281 -10.93 8.094 1 94.19 22 LEU B N 1
ATOM 1575 C CA . LEU B 1 22 ? -8.93 -10.406 6.898 1 94.19 22 LEU B CA 1
ATOM 1576 C C . LEU B 1 22 ? -8.219 -10.883 5.637 1 94.19 22 LEU B C 1
ATOM 1578 O O . LEU B 1 22 ? -8.867 -11.188 4.633 1 94.19 22 LEU B O 1
ATOM 1582 N N . ALA B 1 23 ? -6.879 -10.852 5.695 1 95.25 23 ALA B N 1
ATOM 1583 C CA . ALA B 1 23 ? -6.109 -11.336 4.551 1 95.25 23 ALA B CA 1
ATOM 1584 C C . ALA B 1 23 ? -6.402 -12.805 4.273 1 95.25 23 ALA B C 1
ATOM 1586 O O . ALA B 1 23 ? -6.453 -13.227 3.115 1 95.25 23 ALA B O 1
ATOM 1587 N N . ALA B 1 24 ? -6.527 -13.547 5.359 1 94.75 24 ALA B N 1
ATOM 1588 C CA . ALA B 1 24 ? -6.863 -14.961 5.203 1 94.75 24 ALA B CA 1
ATOM 1589 C C . ALA B 1 24 ? -8.219 -15.133 4.516 1 94.75 24 ALA B C 1
ATOM 1591 O O . ALA B 1 24 ? -8.352 -15.93 3.586 1 94.75 24 ALA B O 1
ATOM 1592 N N . ILE B 1 25 ? -9.125 -14.375 4.941 1 93.38 25 ILE B N 1
ATOM 1593 C CA . ILE B 1 25 ? -10.469 -14.445 4.363 1 93.38 25 ILE B CA 1
ATOM 1594 C C . ILE B 1 25 ? -10.414 -14.047 2.891 1 93.38 25 ILE B C 1
ATOM 1596 O O . ILE B 1 25 ? -10.938 -14.75 2.029 1 93.38 25 ILE B O 1
ATOM 1600 N N . PHE B 1 26 ? -9.797 -12.969 2.576 1 90.38 26 PHE B N 1
ATOM 1601 C CA . PHE B 1 26 ? -9.688 -12.477 1.207 1 90.38 26 PHE B CA 1
ATOM 1602 C C . PHE B 1 26 ? -8.93 -13.477 0.334 1 90.38 26 PHE B C 1
ATOM 1604 O O . PHE B 1 26 ? -9.281 -13.672 -0.832 1 90.38 26 PHE B O 1
ATOM 1611 N N . SER B 1 27 ? -7.91 -14.023 0.938 1 90.81 27 SER B N 1
ATOM 1612 C CA . SER B 1 27 ? -7.082 -14.969 0.191 1 90.81 27 SER B CA 1
ATOM 1613 C C . SER B 1 27 ? -7.848 -16.25 -0.121 1 90.81 27 SER B C 1
ATOM 1615 O O . SER B 1 27 ? -7.73 -16.797 -1.22 1 90.81 27 SER B O 1
ATOM 1617 N N . VAL B 1 28 ? -8.594 -16.734 0.837 1 88.62 28 VAL B N 1
ATOM 1618 C CA . VAL B 1 28 ? -9.391 -17.938 0.627 1 88.62 28 VAL B CA 1
ATOM 1619 C C . VAL B 1 28 ? -10.43 -17.688 -0.468 1 88.62 28 VAL B C 1
ATOM 1621 O O . VAL B 1 28 ? -10.57 -18.5 -1.39 1 88.62 28 VAL B O 1
ATOM 1624 N N . ILE B 1 29 ? -11.078 -16.562 -0.404 1 86.31 29 ILE B N 1
ATOM 1625 C CA . ILE B 1 29 ? -12.109 -16.234 -1.381 1 86.31 29 ILE B CA 1
ATOM 1626 C C . ILE B 1 29 ? -11.477 -16.078 -2.764 1 86.31 29 ILE B C 1
ATOM 1628 O O . ILE B 1 29 ? -11.969 -16.641 -3.742 1 86.31 29 ILE B O 1
ATOM 1632 N N . SER B 1 30 ? -10.398 -15.383 -2.836 1 87 30 SER B N 1
ATOM 1633 C CA . SER B 1 30 ? -9.758 -15.133 -4.121 1 87 30 SER B CA 1
ATOM 1634 C C . SER B 1 30 ? -9.211 -16.422 -4.73 1 87 30 SER B C 1
ATOM 1636 O O . SER B 1 30 ? -9.406 -16.688 -5.918 1 87 30 SER B O 1
ATOM 1638 N N . SER B 1 31 ? -8.562 -17.266 -3.891 1 83.62 31 SER B N 1
ATOM 1639 C CA . SER B 1 31 ? -7.969 -18.5 -4.383 1 83.62 31 SER B CA 1
ATOM 1640 C C . SER B 1 31 ? -9.039 -19.516 -4.793 1 83.62 31 SER B C 1
ATOM 1642 O O . SER B 1 31 ? -8.891 -20.219 -5.793 1 83.62 31 SER B O 1
ATOM 1644 N N . SER B 1 32 ? -10.07 -19.641 -4.062 1 79.94 32 SER B N 1
ATOM 1645 C CA . SER B 1 32 ? -11.156 -20.562 -4.375 1 79.94 32 SER B CA 1
ATOM 1646 C C . SER B 1 32 ? -11.852 -20.188 -5.676 1 79.94 32 SER B C 1
ATOM 1648 O O . SER B 1 32 ? -12.211 -21.047 -6.48 1 79.94 32 SER B O 1
ATOM 1650 N N . VAL B 1 33 ? -12.016 -18.922 -5.887 1 81.12 33 VAL B N 1
ATOM 1651 C CA . VAL B 1 33 ? -12.695 -18.438 -7.086 1 81.12 33 VAL B CA 1
ATOM 1652 C C . VAL B 1 33 ? -11.781 -18.594 -8.297 1 81.12 33 VAL B C 1
ATOM 1654 O O . VAL B 1 33 ? -12.234 -18.938 -9.391 1 81.12 33 VAL B O 1
ATOM 1657 N N . LEU B 1 34 ? -10.508 -18.516 -8.125 1 84.25 34 LEU B N 1
ATOM 1658 C CA . LEU B 1 34 ? -9.539 -18.516 -9.219 1 84.25 34 LEU B CA 1
ATOM 1659 C C . LEU B 1 34 ? -9.242 -19.938 -9.68 1 84.25 34 LEU B C 1
ATOM 1661 O O . LEU B 1 34 ? -8.922 -20.156 -10.852 1 84.25 34 LEU B O 1
ATOM 1665 N N . SER B 1 35 ? -9.25 -21.047 -8.852 1 79.69 35 SER B N 1
ATOM 1666 C CA . SER B 1 35 ? -8.867 -22.422 -9.156 1 79.69 35 SER B CA 1
ATOM 1667 C C . SER B 1 35 ? -9.766 -23.016 -10.242 1 79.69 35 SER B C 1
ATOM 1669 O O . SER B 1 35 ? -9.344 -23.906 -10.984 1 79.69 35 SER B O 1
ATOM 1671 N N . GLY B 1 36 ? -10.844 -22.438 -10.461 1 77.88 36 GLY B N 1
ATOM 1672 C CA . GLY B 1 36 ? -11.75 -23.094 -11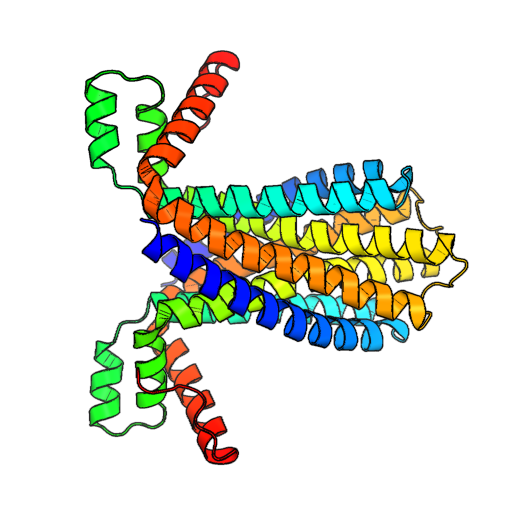.391 1 77.88 36 GLY B CA 1
ATOM 1673 C C . GLY B 1 36 ? -12.172 -22.203 -12.547 1 77.88 36 GLY B C 1
ATOM 1674 O O . GLY B 1 36 ? -13.047 -22.578 -13.328 1 77.88 36 GLY B O 1
ATOM 1675 N N . VAL B 1 37 ? -11.453 -21.203 -12.648 1 83.12 37 VAL B N 1
ATOM 1676 C CA . VAL B 1 37 ? -11.938 -20.281 -13.672 1 83.12 37 VAL B CA 1
ATOM 1677 C C . VAL B 1 37 ? -10.867 -20.078 -14.742 1 83.12 37 VAL B C 1
ATOM 1679 O O . VAL B 1 37 ? -9.688 -20.344 -14.5 1 83.12 37 VAL B O 1
ATOM 1682 N N . ALA B 1 38 ? -11.367 -19.734 -15.914 1 89.81 38 ALA B N 1
ATOM 1683 C CA . ALA B 1 38 ? -10.461 -19.422 -17.016 1 89.81 38 ALA B CA 1
ATOM 1684 C C . ALA B 1 38 ? -9.586 -18.219 -16.672 1 89.81 38 ALA B C 1
ATOM 1686 O O . ALA B 1 38 ? -9.945 -17.406 -15.82 1 89.81 38 ALA B O 1
ATOM 1687 N N . TRP B 1 39 ? -8.438 -18.109 -17.344 1 90.69 39 TRP B N 1
ATOM 1688 C CA . TRP B 1 39 ? -7.449 -17.078 -17.047 1 90.69 39 TRP B CA 1
ATOM 1689 C C . TRP B 1 39 ? -8.023 -15.688 -17.297 1 90.69 39 TRP B C 1
ATOM 1691 O O . TRP B 1 39 ? -7.68 -14.734 -16.578 1 90.69 39 TRP B O 1
ATOM 1701 N N . ILE B 1 40 ? -8.945 -15.523 -18.25 1 93.19 40 ILE B N 1
ATOM 1702 C CA . ILE B 1 40 ? -9.531 -14.227 -18.547 1 93.19 40 ILE B CA 1
ATOM 1703 C C . ILE B 1 40 ? -10.375 -13.75 -17.375 1 93.19 40 ILE B C 1
ATOM 1705 O O . ILE B 1 40 ? -10.352 -12.57 -17.016 1 93.19 40 ILE B O 1
ATOM 1709 N N . ILE B 1 41 ? -11.086 -14.656 -16.797 1 93.88 41 ILE B N 1
ATOM 1710 C CA . ILE B 1 41 ? -11.883 -14.328 -15.609 1 93.88 41 ILE B CA 1
ATOM 1711 C C . ILE B 1 41 ? -10.961 -14.016 -14.438 1 93.88 41 ILE B C 1
ATOM 1713 O O . ILE B 1 41 ? -11.266 -13.148 -13.617 1 93.88 41 ILE B O 1
ATOM 1717 N N . GLY B 1 42 ? -9.844 -14.742 -14.391 1 94.12 42 GLY B N 1
ATOM 1718 C CA . GLY B 1 42 ? -8.859 -14.445 -13.375 1 94.12 42 GLY B CA 1
ATOM 1719 C C . GLY B 1 42 ? -8.336 -13.023 -13.445 1 94.12 42 GLY B C 1
ATOM 1720 O O . GLY B 1 42 ? -8.164 -12.367 -12.414 1 94.12 42 GLY B O 1
ATOM 1721 N N . LEU B 1 43 ? -8.141 -12.562 -14.641 1 95.25 43 LEU B N 1
ATOM 1722 C CA . LEU B 1 43 ? -7.672 -11.195 -14.836 1 95.25 43 LEU B CA 1
ATOM 1723 C C . LEU B 1 43 ? -8.703 -10.188 -14.336 1 95.25 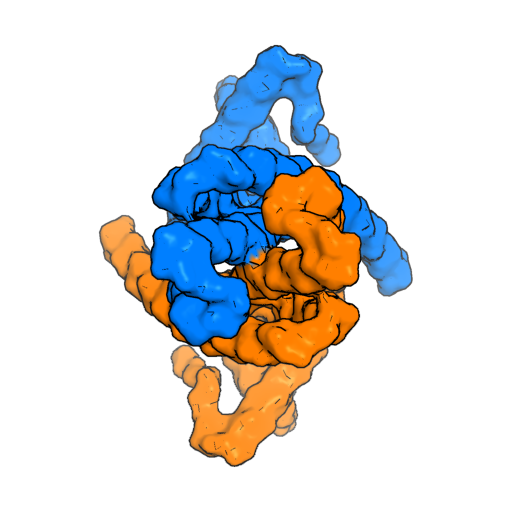43 LEU B C 1
ATOM 1725 O O . LEU B 1 43 ? -8.336 -9.164 -13.75 1 95.25 43 LEU B O 1
ATOM 1729 N N . LEU B 1 44 ? -9.906 -10.523 -14.555 1 95.62 44 LEU B N 1
ATOM 1730 C CA . LEU B 1 44 ? -10.984 -9.648 -14.094 1 95.62 44 LEU B CA 1
ATOM 1731 C C . LEU B 1 44 ? -11.039 -9.609 -12.57 1 95.62 44 LEU B C 1
ATOM 1733 O O . LEU B 1 44 ? -11.273 -8.555 -11.984 1 95.62 44 LEU B O 1
ATOM 1737 N N . ILE B 1 45 ? -10.812 -10.734 -11.977 1 94.5 45 ILE B N 1
ATOM 1738 C CA . ILE B 1 45 ? -10.812 -10.82 -10.523 1 94.5 45 ILE B CA 1
ATOM 1739 C C . ILE B 1 45 ? -9.664 -9.984 -9.961 1 94.5 45 ILE B C 1
ATOM 1741 O O . ILE B 1 45 ? -9.844 -9.242 -8.984 1 94.5 45 ILE B O 1
ATOM 1745 N N . VAL B 1 46 ? -8.469 -10.102 -10.57 1 95.94 46 VAL B N 1
ATOM 1746 C CA . VAL B 1 46 ? -7.328 -9.305 -10.148 1 95.94 46 VAL B CA 1
ATOM 1747 C C . VAL B 1 46 ? -7.672 -7.816 -10.242 1 95.94 46 VAL B C 1
ATOM 1749 O O . VAL B 1 46 ? -7.371 -7.043 -9.328 1 95.94 46 VAL B O 1
ATOM 1752 N N . LEU B 1 47 ? -8.328 -7.422 -11.281 1 96.69 47 LEU B N 1
ATOM 1753 C CA . LEU B 1 47 ? -8.711 -6.027 -11.477 1 96.69 47 LEU B CA 1
ATOM 1754 C C . LEU B 1 47 ? -9.672 -5.57 -10.383 1 96.69 47 LEU B C 1
ATOM 1756 O O . LEU B 1 47 ? -9.539 -4.461 -9.859 1 96.69 47 LEU B O 1
ATOM 1760 N N . VAL B 1 48 ? -10.594 -6.402 -10.07 1 96.38 48 VAL B N 1
ATOM 1761 C CA . VAL B 1 48 ? -11.562 -6.074 -9.031 1 96.38 48 VAL B CA 1
ATOM 1762 C C . VAL B 1 48 ? -10.852 -5.887 -7.695 1 96.38 48 VAL B C 1
ATOM 1764 O O . VAL B 1 48 ? -11.156 -4.961 -6.941 1 96.38 48 VAL B O 1
ATOM 1767 N N . ILE B 1 49 ? -9.914 -6.738 -7.379 1 95.62 49 ILE B N 1
ATOM 1768 C CA . ILE B 1 49 ? -9.148 -6.652 -6.137 1 95.62 49 ILE B CA 1
ATOM 1769 C C . ILE B 1 49 ? -8.391 -5.328 -6.086 1 95.62 49 ILE B C 1
ATOM 1771 O O . ILE B 1 49 ? -8.414 -4.633 -5.07 1 95.62 49 ILE B O 1
ATOM 1775 N N . VAL B 1 50 ? -7.758 -4.945 -7.207 1 96.88 50 VAL B N 1
ATOM 1776 C CA . VAL B 1 50 ? -7.008 -3.701 -7.305 1 96.88 50 VAL B CA 1
ATOM 1777 C C . VAL B 1 50 ? -7.941 -2.514 -7.094 1 96.88 50 VAL B C 1
ATOM 1779 O O . VAL B 1 50 ? -7.621 -1.584 -6.352 1 96.88 50 VAL B O 1
ATOM 1782 N N . LEU B 1 51 ? -9.109 -2.559 -7.676 1 97.06 51 LEU B N 1
ATOM 1783 C CA . LEU B 1 51 ? -10.07 -1.462 -7.57 1 97.06 51 LEU B CA 1
ATOM 1784 C C . LEU B 1 51 ? -10.57 -1.312 -6.141 1 97.06 51 LEU B C 1
ATOM 1786 O O . LEU B 1 51 ? -10.805 -0.193 -5.676 1 97.06 51 LEU B O 1
ATOM 1790 N N . ILE B 1 52 ? -10.734 -2.43 -5.504 1 96.06 52 ILE B N 1
ATOM 1791 C CA . ILE B 1 52 ? -11.148 -2.389 -4.105 1 96.06 52 ILE B CA 1
ATOM 1792 C C . ILE B 1 52 ? -10.086 -1.669 -3.277 1 96.06 52 ILE B C 1
ATOM 1794 O O . ILE B 1 52 ? -10.414 -0.812 -2.451 1 96.06 52 ILE B O 1
ATOM 1798 N N . GLY B 1 53 ? -8.875 -1.982 -3.514 1 95.81 53 GLY B N 1
ATOM 1799 C CA . GLY B 1 53 ? -7.793 -1.317 -2.807 1 95.81 53 GLY B CA 1
ATOM 1800 C C . GLY B 1 53 ? -7.75 0.178 -3.055 1 95.81 53 GLY B C 1
ATOM 1801 O O . GLY B 1 53 ? -7.605 0.963 -2.115 1 95.81 53 GLY B O 1
ATOM 1802 N N . ILE B 1 54 ? -7.848 0.589 -4.301 1 96.06 54 ILE B N 1
ATOM 1803 C CA . ILE B 1 54 ? -7.816 1.995 -4.684 1 96.06 54 ILE B CA 1
ATOM 1804 C C . ILE B 1 54 ? -8.992 2.732 -4.047 1 96.06 54 ILE B C 1
ATOM 1806 O O . ILE B 1 54 ? -8.828 3.842 -3.533 1 96.06 54 ILE B O 1
ATOM 1810 N N . PHE B 1 55 ? -10.133 2.082 -4.051 1 96.62 55 PHE B N 1
ATOM 1811 C CA . PHE B 1 55 ? -11.352 2.672 -3.508 1 96.62 55 PHE B CA 1
ATOM 1812 C C . PHE B 1 55 ? -11.203 2.932 -2.014 1 96.62 55 PHE B C 1
ATOM 1814 O O . PHE B 1 55 ? -11.531 4.02 -1.533 1 96.62 55 PHE B O 1
ATOM 1821 N N . PHE B 1 56 ? -10.711 2.021 -1.301 1 95.69 56 PHE B N 1
ATOM 1822 C CA . PHE B 1 56 ? -10.586 2.174 0.144 1 95.69 56 PHE B CA 1
ATOM 1823 C C . PHE B 1 56 ? -9.484 3.164 0.49 1 95.69 56 PHE B C 1
ATOM 1825 O O . PHE B 1 56 ? -9.57 3.877 1.492 1 95.69 56 PHE B O 1
ATOM 1832 N N . ASP B 1 57 ? -8.453 3.123 -0.314 1 94.5 57 ASP B N 1
ATOM 1833 C CA . ASP B 1 57 ? -7.43 4.145 -0.127 1 94.5 57 ASP B CA 1
ATOM 1834 C C . ASP B 1 57 ? -8.016 5.547 -0.282 1 94.5 57 ASP B C 1
ATOM 1836 O O . ASP B 1 57 ? -7.703 6.445 0.504 1 94.5 57 ASP B O 1
ATOM 1840 N N . MET B 1 58 ? -8.852 5.688 -1.262 1 94.75 58 MET B N 1
ATOM 1841 C CA . MET B 1 58 ? -9.516 6.965 -1.503 1 94.75 58 MET B CA 1
ATOM 1842 C C . MET B 1 58 ? -10.375 7.367 -0.31 1 94.75 58 MET B C 1
ATOM 1844 O O . MET B 1 58 ? -10.375 8.531 0.1 1 94.75 58 MET B O 1
ATOM 1848 N N . LEU B 1 59 ? -11.047 6.43 0.28 1 96.25 59 LEU B N 1
ATOM 1849 C CA . LEU B 1 59 ? -11.891 6.699 1.441 1 96.25 59 LEU B CA 1
ATOM 1850 C C . LEU B 1 59 ? -11.047 7.168 2.623 1 96.25 59 LEU B C 1
ATOM 1852 O O . LEU B 1 59 ? -11.438 8.094 3.34 1 96.25 59 LEU B O 1
ATOM 1856 N N . GLY B 1 60 ? -9.938 6.504 2.766 1 95.25 60 GLY B N 1
ATOM 1857 C CA . GLY B 1 60 ? -9.055 6.898 3.852 1 95.25 60 GLY B CA 1
ATOM 1858 C C . GLY B 1 60 ? -8.523 8.312 3.707 1 95.25 60 GLY B C 1
ATOM 1859 O O . GLY B 1 60 ? -8.523 9.086 4.672 1 95.25 60 GLY B O 1
ATOM 1860 N N . ILE B 1 61 ? -8.117 8.664 2.545 1 93.19 61 ILE B N 1
ATOM 1861 C CA . ILE B 1 61 ? -7.594 9.992 2.27 1 93.19 61 ILE B CA 1
ATOM 1862 C C . ILE B 1 61 ? -8.703 11.031 2.43 1 93.19 61 ILE B C 1
ATOM 1864 O O . ILE B 1 61 ? -8.477 12.117 2.973 1 93.19 61 ILE B O 1
ATOM 1868 N N . ALA B 1 62 ? -9.844 10.688 1.997 1 96 62 ALA B N 1
ATOM 1869 C CA . ALA B 1 62 ? -10.984 11.602 2.129 1 96 62 ALA B CA 1
ATOM 1870 C C . ALA B 1 62 ? -11.297 11.875 3.598 1 96 62 ALA B C 1
ATOM 1872 O O . ALA B 1 62 ? -11.609 13.016 3.967 1 96 62 ALA B O 1
ATOM 1873 N N . ALA B 1 63 ? -11.18 10.875 4.387 1 95.94 63 ALA B N 1
ATOM 1874 C CA . ALA B 1 63 ? -11.469 11.031 5.812 1 95.94 63 ALA B CA 1
ATOM 1875 C C . ALA B 1 63 ? -10.484 11.984 6.473 1 95.94 63 ALA B C 1
ATOM 1877 O O . ALA B 1 63 ? -10.859 12.758 7.355 1 95.94 63 ALA B O 1
ATOM 1878 N N . THR B 1 64 ? -9.242 11.961 6.07 1 92 64 THR B N 1
ATOM 1879 C CA . THR B 1 64 ? -8.219 12.812 6.668 1 92 64 THR B CA 1
ATOM 1880 C C . THR B 1 64 ? -8.289 14.227 6.094 1 92 64 THR B C 1
ATOM 1882 O O . THR B 1 64 ? -7.867 15.188 6.742 1 92 64 THR B O 1
ATOM 1885 N N . ALA B 1 65 ? -8.867 14.367 4.953 1 93.56 65 ALA B N 1
ATOM 1886 C CA . ALA B 1 65 ? -8.914 15.672 4.289 1 93.56 65 ALA B CA 1
ATOM 1887 C C . ALA B 1 65 ? -10.195 16.406 4.637 1 93.56 65 ALA B C 1
ATOM 1889 O O . ALA B 1 65 ? -10.273 17.641 4.484 1 93.56 65 ALA B O 1
ATOM 1890 N N . ALA B 1 66 ? -11.172 15.703 5.082 1 94.81 66 ALA B N 1
ATOM 1891 C CA . ALA B 1 66 ? -12.492 16.281 5.297 1 94.81 66 ALA B CA 1
ATOM 1892 C C . ALA B 1 66 ? -12.523 17.125 6.574 1 94.81 66 ALA B C 1
ATOM 1894 O O . ALA B 1 66 ? -11.922 16.734 7.582 1 94.81 66 ALA B O 1
ATOM 1895 N N . ASP B 1 67 ? -13.289 18.203 6.484 1 94 67 ASP B N 1
ATOM 1896 C CA . ASP B 1 67 ? -13.516 19.062 7.648 1 94 67 ASP B CA 1
ATOM 1897 C C . ASP B 1 67 ? -14.727 18.594 8.445 1 94 67 ASP B C 1
ATOM 1899 O O . ASP B 1 67 ? -15.703 18.109 7.871 1 94 67 ASP B O 1
ATOM 1903 N N . GLU B 1 68 ? -14.672 18.875 9.688 1 93.88 68 GLU B N 1
ATOM 1904 C CA . GLU B 1 68 ? -15.75 18.422 10.562 1 93.88 68 GLU B CA 1
ATOM 1905 C C . GLU B 1 68 ? -16.953 19.359 10.508 1 93.88 68 GLU B C 1
ATOM 1907 O O . GLU B 1 68 ? -18.078 18.938 10.781 1 93.88 68 GLU B O 1
ATOM 1912 N N . THR B 1 69 ? -16.75 20.562 10.086 1 93.88 69 THR B N 1
ATOM 1913 C CA . THR B 1 69 ? -17.734 21.641 10.227 1 93.88 69 THR B CA 1
ATOM 1914 C C . THR B 1 69 ? -19 21.328 9.438 1 93.88 69 THR B C 1
ATOM 1916 O O . THR B 1 69 ? -20.109 21.391 9.977 1 93.88 69 THR B O 1
ATOM 1919 N N . PRO B 1 70 ? -18.906 20.969 8.227 1 93.69 70 PRO B N 1
ATOM 1920 C CA . PRO B 1 70 ? -20.141 20.672 7.488 1 93.69 70 PRO B CA 1
ATOM 1921 C C . PRO B 1 70 ? -20.953 19.547 8.117 1 93.69 70 PRO B C 1
ATOM 1923 O O . PRO B 1 70 ? -22.188 19.578 8.109 1 93.69 70 PRO B O 1
ATOM 1926 N N . PHE B 1 71 ? -20.312 18.656 8.68 1 94 71 PHE B N 1
ATOM 1927 C CA . PHE B 1 71 ? -21 17.5 9.242 1 94 71 PHE B CA 1
ATOM 1928 C C . PHE B 1 71 ? -21.656 17.859 10.57 1 94 71 PHE B C 1
ATOM 1930 O O . PHE B 1 71 ? -22.688 17.281 10.93 1 94 71 PHE B O 1
ATOM 1937 N N . HIS B 1 72 ? -21.016 18.734 11.234 1 92.25 72 HIS B N 1
ATOM 1938 C CA . HIS B 1 72 ? -21.656 19.25 12.438 1 92.25 72 HIS B CA 1
ATOM 1939 C C . HIS B 1 72 ? -22.984 19.938 12.102 1 92.25 72 HIS B C 1
ATOM 1941 O O . HIS B 1 72 ? -23.984 19.734 12.781 1 92.25 72 HIS B O 1
ATOM 1947 N N . ALA B 1 73 ? -22.891 20.734 11.078 1 92.38 73 ALA B N 1
ATOM 1948 C CA . ALA B 1 73 ? -24.094 21.453 10.625 1 92.38 73 ALA B CA 1
ATOM 1949 C C . ALA B 1 73 ? -25.172 20.469 10.172 1 92.38 73 ALA B C 1
ATOM 1951 O O . ALA B 1 73 ? -26.344 20.641 10.516 1 92.38 73 ALA B O 1
ATOM 1952 N N . MET B 1 74 ? -24.844 19.469 9.453 1 93.31 74 MET B N 1
ATOM 1953 C CA . MET B 1 74 ? -25.781 18.469 8.953 1 93.31 74 MET B CA 1
ATOM 1954 C C . MET B 1 74 ? -26.375 17.656 10.094 1 93.31 74 MET B C 1
ATOM 1956 O O . MET B 1 74 ? -27.547 17.281 10.047 1 93.31 74 MET B O 1
ATOM 1960 N N . ALA B 1 75 ? -25.547 17.422 11.07 1 91 75 ALA B N 1
ATOM 1961 C CA . ALA B 1 75 ? -26.016 16.656 12.234 1 91 75 ALA B CA 1
ATOM 1962 C C . ALA B 1 75 ? -27.047 17.453 13.023 1 91 75 ALA B C 1
ATOM 1964 O O . ALA B 1 75 ? -28.016 16.891 13.547 1 91 75 ALA B O 1
ATOM 1965 N N . SER B 1 76 ? -26.797 18.719 13.07 1 91.56 76 SER B N 1
ATOM 1966 C CA . SER B 1 76 ? -27.734 19.609 13.766 1 91.56 76 SER B CA 1
ATOM 1967 C C . SER B 1 76 ? -29.094 19.625 13.07 1 91.56 76 SER B C 1
ATOM 1969 O O . SER B 1 76 ? -30.125 19.812 13.727 1 91.56 76 SER B O 1
ATOM 1971 N N . GLU B 1 77 ? -29.031 19.359 11.781 1 93.94 77 GLU B N 1
ATOM 1972 C CA . GLU B 1 77 ? -30.25 19.328 10.984 1 93.94 77 GLU B CA 1
ATOM 1973 C C . GLU B 1 77 ? -30.812 17.906 10.891 1 93.94 77 GLU B C 1
ATOM 1975 O O . GLU B 1 77 ? -31.75 17.656 10.133 1 93.94 77 GLU B O 1
ATOM 1980 N N . LYS B 1 78 ? -30.141 16.984 11.523 1 91.19 78 LYS B N 1
ATOM 1981 C CA . LYS B 1 78 ? -30.562 15.586 11.633 1 91.19 78 LYS B CA 1
ATOM 1982 C C . LYS B 1 78 ? -30.578 14.906 10.273 1 91.19 78 LYS B C 1
ATOM 1984 O O . LYS B 1 78 ? -31.484 14.133 9.961 1 91.19 78 LYS B O 1
ATOM 1989 N N . VAL B 1 79 ? -29.672 15.32 9.523 1 92.5 79 VAL B N 1
ATOM 1990 C CA . VAL B 1 79 ? -29.516 14.68 8.219 1 92.5 79 VAL B CA 1
ATOM 1991 C C . VAL B 1 79 ? -29.016 13.25 8.406 1 92.5 79 VAL B C 1
ATOM 1993 O O . VAL B 1 79 ? -28.078 13.008 9.18 1 92.5 79 VAL B O 1
ATOM 1996 N N . SER B 1 80 ? -29.547 12.352 7.68 1 92.5 80 SER B N 1
ATOM 1997 C CA . SER B 1 80 ? -29.188 10.945 7.816 1 92.5 80 SER B CA 1
ATOM 1998 C C . SER B 1 80 ? -27.734 10.719 7.402 1 92.5 80 SER B C 1
ATOM 2000 O O . SER B 1 80 ? -27.297 11.203 6.355 1 92.5 80 SER B O 1
ATOM 2002 N N . GLY B 1 81 ? -26.984 10.031 8.328 1 93.75 81 GLY B N 1
ATOM 2003 C CA . GLY B 1 81 ? -25.594 9.672 8.039 1 93.75 81 GLY B CA 1
ATOM 2004 C C . GLY B 1 81 ? -24.609 10.703 8.523 1 93.75 81 GLY B C 1
ATOM 2005 O O . GLY B 1 81 ? -23.391 10.461 8.508 1 93.75 81 GLY B O 1
ATOM 2006 N N . SER B 1 82 ? -25.047 11.836 8.969 1 93.69 82 SER B N 1
ATOM 2007 C CA . SER B 1 82 ? -24.172 12.93 9.359 1 93.69 82 SER B CA 1
ATOM 2008 C C . SER B 1 82 ? -23.406 12.594 10.641 1 93.69 82 SER B C 1
ATOM 2010 O O . SER B 1 82 ? -22.234 12.945 10.781 1 93.69 82 SER B O 1
ATOM 2012 N N . LYS B 1 83 ? -24.047 11.898 11.484 1 93.75 83 LYS B N 1
ATOM 2013 C CA . LYS B 1 83 ? -23.391 11.516 12.727 1 93.75 83 LYS B CA 1
ATOM 2014 C C . LYS B 1 83 ? -22.266 10.516 12.477 1 93.75 83 LYS B C 1
ATOM 2016 O O . LYS B 1 83 ? -21.188 10.633 13.055 1 93.75 83 LYS B O 1
ATOM 2021 N N . GLN B 1 84 ? -22.609 9.594 11.664 1 94.25 84 GLN B N 1
ATOM 2022 C CA . GLN B 1 84 ? -21.594 8.617 11.289 1 94.25 84 GLN B CA 1
ATOM 2023 C C . GLN B 1 84 ? -20.438 9.281 10.562 1 94.25 84 GLN B C 1
ATOM 2025 O O . GLN B 1 84 ? -19.266 8.953 10.812 1 94.25 84 GLN B O 1
ATOM 2030 N N . ALA B 1 85 ? -20.719 10.172 9.719 1 95.44 85 ALA B N 1
ATOM 2031 C CA . ALA B 1 85 ? -19.688 10.906 8.992 1 95.44 85 ALA B CA 1
ATOM 2032 C C . ALA B 1 85 ? -18.812 11.703 9.953 1 95.44 85 ALA B C 1
ATOM 2034 O O . ALA B 1 85 ? -17.594 11.75 9.789 1 95.44 85 ALA B O 1
ATOM 2035 N N . LEU B 1 86 ? -19.469 12.25 10.914 1 94 86 LEU B N 1
ATOM 2036 C CA . LEU B 1 86 ? -18.75 13.016 11.922 1 94 86 LEU B CA 1
ATOM 2037 C C . LEU B 1 86 ? -17.812 12.117 12.719 1 94 86 LEU B C 1
ATOM 2039 O O . LEU B 1 86 ? -16.672 12.5 13 1 94 86 LEU B O 1
ATOM 2043 N N . LEU B 1 87 ? -18.281 10.992 13.023 1 93.44 87 LEU B N 1
ATOM 2044 C CA . LEU B 1 87 ? -17.469 10.039 13.766 1 93.44 87 LEU B CA 1
ATOM 2045 C C . LEU B 1 87 ? -16.266 9.594 12.938 1 93.44 87 LEU B C 1
ATOM 2047 O O . LEU B 1 87 ? -15.172 9.406 13.469 1 93.44 87 LEU B O 1
ATOM 2051 N N . ILE B 1 88 ? -16.453 9.461 11.711 1 94.62 88 ILE B N 1
ATOM 2052 C CA . ILE B 1 88 ? -15.383 9.039 10.812 1 94.62 88 ILE B CA 1
ATOM 2053 C C . ILE B 1 88 ? -14.305 10.125 10.758 1 94.62 88 ILE B C 1
ATOM 2055 O O . ILE B 1 88 ? -13.117 9.828 10.883 1 94.62 88 ILE B O 1
ATOM 2059 N N . VAL B 1 89 ? -14.727 11.32 10.672 1 94.69 89 VAL B N 1
ATOM 2060 C CA . VAL B 1 89 ? -13.789 12.43 10.57 1 94.69 89 VAL B CA 1
ATOM 2061 C C . VAL B 1 89 ? -13.062 12.625 11.898 1 94.69 89 VAL B C 1
ATOM 2063 O O . VAL B 1 89 ? -11.875 12.961 11.93 1 94.69 89 VAL B O 1
ATOM 2066 N N . ARG B 1 90 ? -13.781 12.391 12.977 1 93.62 90 ARG B N 1
ATOM 2067 C CA . ARG B 1 90 ? -13.18 12.531 14.297 1 93.62 90 ARG B CA 1
ATOM 2068 C C . ARG B 1 90 ? -12.156 11.43 14.562 1 93.62 90 ARG B C 1
ATOM 2070 O O . ARG B 1 90 ? -11.211 11.617 15.328 1 93.62 90 ARG B O 1
ATOM 2077 N N . ASN B 1 91 ? -12.375 10.344 13.945 1 94.06 91 ASN B N 1
ATOM 2078 C CA . ASN B 1 91 ? -11.445 9.227 14.039 1 94.06 91 ASN B CA 1
ATOM 2079 C C . ASN B 1 91 ? -10.734 8.969 12.719 1 94.06 91 ASN B C 1
ATOM 2081 O O . ASN B 1 91 ? -10.547 7.82 12.32 1 94.06 91 ASN B O 1
ATOM 2085 N N . ALA B 1 92 ? -10.461 10.055 12.062 1 93.44 92 ALA B N 1
ATOM 2086 C CA . ALA B 1 92 ? -9.945 9.977 10.695 1 93.44 92 ALA B CA 1
ATOM 2087 C C . ALA B 1 92 ? -8.656 9.156 10.648 1 93.44 92 ALA B C 1
ATOM 2089 O O . ALA B 1 92 ? -8.438 8.391 9.703 1 93.44 92 ALA B O 1
ATOM 2090 N N . ASP B 1 93 ? -7.824 9.281 11.664 1 87.88 93 ASP B N 1
ATOM 2091 C CA . ASP B 1 93 ? -6.539 8.586 11.68 1 87.88 93 ASP B CA 1
ATOM 2092 C C . ASP B 1 93 ? -6.73 7.074 11.711 1 87.88 93 ASP B C 1
ATOM 2094 O O . ASP B 1 93 ? -6.078 6.344 10.961 1 87.88 93 ASP B O 1
ATOM 2098 N N . ARG B 1 94 ? -7.535 6.676 12.57 1 89.19 94 ARG B N 1
ATOM 2099 C CA . ARG B 1 94 ? -7.797 5.246 12.703 1 89.19 94 ARG B CA 1
ATOM 2100 C C . ARG B 1 94 ? -8.5 4.707 11.461 1 89.19 94 ARG B C 1
ATOM 2102 O O . ARG B 1 94 ? -8.172 3.621 10.977 1 89.19 94 ARG B O 1
ATOM 2109 N N . PHE B 1 95 ? -9.5 5.434 11.047 1 93.25 95 PHE B N 1
ATOM 2110 C CA . PHE B 1 95 ? -10.234 5.047 9.844 1 93.25 95 PHE B CA 1
ATOM 2111 C C . PHE B 1 95 ? -9.305 4.957 8.641 1 93.25 95 PHE B C 1
ATOM 2113 O O . PHE B 1 95 ? -9.367 3.996 7.875 1 93.25 95 PHE B O 1
ATOM 2120 N N . ALA B 1 96 ? -8.461 5.953 8.484 1 92.38 96 ALA B N 1
ATOM 2121 C CA . ALA B 1 96 ? -7.504 5.98 7.383 1 92.38 96 ALA B CA 1
ATOM 2122 C C . ALA B 1 96 ? -6.508 4.828 7.488 1 92.38 96 ALA B C 1
ATOM 2124 O O . ALA B 1 96 ? -6.148 4.219 6.477 1 92.38 96 ALA B O 1
ATOM 2125 N N . SER B 1 97 ? -6.07 4.555 8.68 1 90 97 SER B N 1
ATOM 2126 C CA . SER B 1 97 ? -5.156 3.438 8.883 1 90 97 SER B CA 1
ATOM 2127 C C . SER B 1 97 ? -5.793 2.119 8.453 1 90 97 SER B C 1
ATOM 2129 O O . SER B 1 97 ? -5.141 1.292 7.809 1 90 97 SER B O 1
ATOM 2131 N N . PHE B 1 98 ? -6.988 1.949 8.797 1 93 98 PHE B N 1
ATOM 2132 C CA . PHE B 1 98 ? -7.703 0.734 8.422 1 93 98 PHE B CA 1
ATOM 2133 C C . PHE B 1 98 ? -7.855 0.648 6.906 1 93 98 PHE B C 1
ATOM 2135 O O . PHE B 1 98 ? -7.574 -0.391 6.305 1 93 98 PHE B O 1
ATOM 2142 N N . CYS B 1 99 ? -8.25 1.696 6.266 1 94 99 CYS B N 1
ATOM 2143 C CA . CYS B 1 99 ? -8.523 1.716 4.832 1 94 99 CYS B CA 1
ATOM 2144 C C . CYS B 1 99 ? -7.23 1.64 4.031 1 94 99 CYS B C 1
ATOM 2146 O O . CYS B 1 99 ? -7.129 0.858 3.082 1 94 99 CYS B O 1
ATOM 2148 N N . ASN B 1 100 ? -6.246 2.441 4.453 1 90.62 100 ASN B N 1
ATOM 2149 C CA . ASN B 1 100 ? -5.02 2.586 3.678 1 90.62 100 ASN B CA 1
ATOM 2150 C C . ASN B 1 100 ? -4.031 1.463 3.98 1 90.62 100 ASN B C 1
ATOM 2152 O O . ASN B 1 100 ? -3.438 0.89 3.064 1 90.62 100 ASN B O 1
ATOM 2156 N N . ASP B 1 101 ? -3.904 1.108 5.23 1 90.06 101 ASP B N 1
ATOM 2157 C CA . ASP B 1 101 ? -2.861 0.167 5.629 1 90.06 101 ASP B CA 1
ATOM 2158 C C . ASP B 1 101 ? -3.387 -1.266 5.633 1 90.06 101 ASP B C 1
ATOM 2160 O O . ASP B 1 101 ? -2.695 -2.188 5.191 1 90.06 101 ASP B O 1
ATOM 2164 N N . VAL B 1 102 ? -4.527 -1.412 6.102 1 94.88 102 VAL B N 1
ATOM 2165 C CA . VAL B 1 102 ? -5.047 -2.77 6.227 1 94.88 102 VAL B CA 1
ATOM 2166 C C . VAL B 1 102 ? -5.621 -3.23 4.891 1 94.88 102 VAL B C 1
ATOM 2168 O O . VAL B 1 102 ? -5.051 -4.102 4.23 1 94.88 102 VAL B O 1
ATOM 2171 N N . ILE B 1 103 ? -6.637 -2.57 4.406 1 95.31 103 ILE B N 1
ATOM 2172 C CA . ILE B 1 103 ? -7.312 -3.002 3.189 1 95.31 103 ILE B CA 1
ATOM 2173 C C . ILE B 1 103 ? -6.41 -2.762 1.983 1 95.31 103 ILE B C 1
ATOM 2175 O O . ILE B 1 103 ? -6.316 -3.609 1.091 1 95.31 103 ILE B O 1
ATOM 2179 N N . GLY B 1 104 ? -5.773 -1.634 1.928 1 94.06 104 GLY B N 1
ATOM 2180 C CA . GLY B 1 104 ? -4.879 -1.317 0.825 1 94.06 104 GLY B CA 1
ATOM 2181 C C . GLY B 1 104 ? -3.74 -2.309 0.676 1 94.06 104 GLY B C 1
ATOM 2182 O O . GLY B 1 104 ? -3.516 -2.846 -0.411 1 94.06 104 GLY B O 1
ATOM 2183 N N . ASP B 1 105 ? -3.074 -2.588 1.737 1 93.12 105 ASP B N 1
ATOM 2184 C CA . ASP B 1 105 ? -1.935 -3.5 1.696 1 93.12 105 ASP B CA 1
ATOM 2185 C C . ASP B 1 105 ? -2.385 -4.926 1.391 1 93.12 105 ASP B C 1
ATOM 2187 O O . ASP B 1 105 ? -1.72 -5.645 0.64 1 93.12 105 ASP B O 1
ATOM 2191 N N . ILE B 1 106 ? -3.441 -5.312 1.994 1 95.5 106 ILE B N 1
ATOM 2192 C CA . ILE B 1 106 ? -3.99 -6.633 1.705 1 95.5 106 ILE B CA 1
ATOM 2193 C C . ILE B 1 106 ? -4.297 -6.75 0.214 1 95.5 106 ILE B C 1
ATOM 2195 O O . ILE B 1 106 ? -3.945 -7.75 -0.422 1 95.5 106 ILE B O 1
ATOM 2199 N N . SER B 1 107 ? -4.984 -5.738 -0.309 1 95.56 107 SER B N 1
ATOM 2200 C CA . SER B 1 107 ? -5.34 -5.762 -1.724 1 95.56 107 SER B CA 1
ATOM 2201 C C . SER B 1 107 ? -4.102 -5.852 -2.605 1 95.56 107 SER B C 1
ATOM 2203 O O . SER B 1 107 ? -4.105 -6.539 -3.627 1 95.56 107 SER B O 1
ATOM 2205 N N . GLY B 1 108 ? -3.082 -5.16 -2.252 1 94.5 108 GLY B N 1
ATOM 2206 C CA . GLY B 1 108 ? -1.833 -5.234 -2.992 1 94.5 108 GLY B CA 1
ATOM 2207 C C . GLY B 1 108 ? -1.21 -6.617 -2.973 1 94.5 108 GLY B C 1
ATOM 2208 O O . GLY B 1 108 ? -0.869 -7.164 -4.023 1 94.5 108 GLY B O 1
ATOM 2209 N N . ILE B 1 109 ? -1.077 -7.152 -1.833 1 95.44 109 ILE B N 1
ATOM 2210 C CA . ILE B 1 109 ? -0.452 -8.453 -1.643 1 95.44 109 ILE B CA 1
ATOM 2211 C C . ILE B 1 109 ? -1.291 -9.531 -2.324 1 95.44 109 ILE B C 1
ATOM 2213 O O . ILE B 1 109 ? -0.762 -10.359 -3.072 1 95.44 109 ILE B O 1
ATOM 2217 N N . VAL B 1 110 ? -2.6 -9.477 -2.123 1 94.81 110 VAL B N 1
ATOM 2218 C CA . VAL B 1 110 ? -3.502 -10.484 -2.666 1 94.81 110 VAL B CA 1
ATOM 2219 C C . VAL B 1 110 ? -3.574 -10.352 -4.184 1 94.81 110 VAL B C 1
ATOM 2221 O O . VAL B 1 110 ? -3.684 -11.352 -4.898 1 94.81 110 VAL B O 1
ATOM 2224 N N . SER B 1 111 ? -3.555 -9.125 -4.652 1 95.81 111 SER B N 1
ATOM 2225 C CA . SER B 1 111 ? -3.553 -8.953 -6.102 1 95.81 111 SER B CA 1
ATOM 2226 C C . SER B 1 111 ? -2.289 -9.531 -6.73 1 95.81 111 SER B C 1
ATOM 2228 O O . SER B 1 111 ? -2.332 -10.078 -7.832 1 95.81 111 SER B O 1
ATOM 2230 N N . GLY B 1 112 ? -1.17 -9.375 -6.047 1 94.81 112 GLY B N 1
ATOM 2231 C CA . GLY B 1 112 ? 0.056 -10.016 -6.496 1 94.81 112 GLY B CA 1
ATOM 2232 C C . GLY B 1 112 ? -0.044 -11.523 -6.555 1 94.81 112 GLY B C 1
ATOM 2233 O O . GLY B 1 112 ? 0.291 -12.141 -7.57 1 94.81 112 GLY B O 1
ATOM 2234 N N . THR B 1 113 ? -0.487 -12.117 -5.488 1 93.56 113 THR B N 1
ATOM 2235 C CA . THR B 1 113 ? -0.66 -13.57 -5.426 1 93.56 113 THR B CA 1
ATOM 2236 C C . THR B 1 113 ? -1.629 -14.047 -6.504 1 93.56 113 THR B C 1
ATOM 2238 O O . THR B 1 113 ? -1.363 -15.031 -7.191 1 93.56 113 THR B O 1
ATOM 2241 N N . ALA B 1 114 ? -2.742 -13.32 -6.621 1 92.94 114 ALA B N 1
ATOM 2242 C CA . ALA B 1 114 ? -3.738 -13.664 -7.633 1 92.94 114 ALA B CA 1
ATOM 2243 C C . ALA B 1 114 ? -3.154 -13.555 -9.039 1 92.94 114 ALA B C 1
ATOM 2245 O O . ALA B 1 114 ? -3.432 -14.391 -9.898 1 92.94 114 ALA B O 1
ATOM 2246 N N . SER B 1 115 ? -2.367 -12.539 -9.273 1 94.25 115 SER B N 1
ATOM 2247 C CA . SER B 1 115 ? -1.729 -12.359 -10.578 1 94.25 115 SER B CA 1
ATOM 2248 C C . SER B 1 115 ? -0.806 -13.531 -10.906 1 94.25 115 SER B C 1
ATOM 2250 O O . SER B 1 115 ? -0.756 -13.984 -12.047 1 94.25 115 SER B O 1
ATOM 2252 N N . ALA B 1 116 ? -0.068 -13.977 -9.922 1 91.31 116 ALA B N 1
ATOM 2253 C CA . ALA B 1 116 ? 0.826 -15.117 -10.125 1 91.31 116 ALA B CA 1
ATOM 2254 C C . ALA B 1 116 ? 0.044 -16.359 -10.523 1 91.31 116 ALA B C 1
ATOM 2256 O O . ALA B 1 116 ? 0.492 -17.141 -11.375 1 91.31 116 ALA B O 1
ATOM 2257 N N . ILE B 1 117 ? -1.082 -16.578 -9.914 1 88.88 117 ILE B N 1
ATOM 2258 C CA . ILE B 1 117 ? -1.927 -17.719 -10.234 1 88.88 117 ILE B CA 1
ATOM 2259 C C . ILE B 1 117 ? -2.42 -17.609 -11.68 1 88.88 117 ILE B C 1
ATOM 2261 O O . ILE B 1 117 ? -2.393 -18.578 -12.43 1 88.88 117 ILE B O 1
ATOM 2265 N N . VAL B 1 118 ? -2.859 -16.422 -12.062 1 92.31 118 VAL B N 1
ATOM 2266 C CA . VAL B 1 118 ? -3.35 -16.188 -13.414 1 92.31 118 VAL B CA 1
ATOM 2267 C C . VAL B 1 118 ? -2.229 -16.438 -14.422 1 92.31 118 VAL B C 1
ATOM 2269 O O . VAL B 1 118 ? -2.459 -17.031 -15.484 1 92.31 118 VAL B O 1
ATOM 2272 N N . VAL B 1 119 ? -1.038 -15.984 -14.102 1 92 119 VAL B N 1
ATOM 2273 C CA . VAL B 1 119 ? 0.115 -16.156 -14.984 1 92 119 VAL B CA 1
ATOM 2274 C C . VAL B 1 119 ? 0.381 -17.641 -15.203 1 92 119 VAL B C 1
ATOM 2276 O O . VAL B 1 119 ? 0.687 -18.062 -16.312 1 92 119 VAL B O 1
ATOM 2279 N N . LEU B 1 120 ? 0.275 -18.422 -14.164 1 87.94 120 LEU B N 1
ATOM 2280 C CA . LEU B 1 120 ? 0.467 -19.875 -14.273 1 87.94 120 LEU B CA 1
ATOM 2281 C C . LEU B 1 120 ? -0.59 -20.484 -15.18 1 87.94 120 LEU B C 1
ATOM 2283 O O . LEU B 1 120 ? -0.279 -21.359 -16 1 87.94 120 LEU B O 1
ATOM 2287 N N . GLN B 1 121 ? -1.786 -20.031 -15.039 1 89 121 GLN B N 1
ATOM 2288 C CA . GLN B 1 121 ? -2.867 -20.531 -15.883 1 89 121 GLN B CA 1
ATOM 2289 C C . GLN B 1 121 ? -2.631 -20.172 -17.344 1 89 121 GLN B C 1
ATOM 2291 O O . GLN B 1 121 ? -2.848 -21 -18.234 1 89 121 GLN B O 1
ATOM 2296 N N . VAL B 1 122 ? -2.256 -18.953 -17.531 1 91.06 122 VAL B N 1
ATOM 2297 C CA . VAL B 1 122 ? -1.984 -18.5 -18.875 1 91.06 122 VAL B CA 1
ATOM 2298 C C . VAL B 1 122 ? -0.826 -19.297 -19.469 1 91.06 122 VAL B C 1
ATOM 2300 O O . VAL B 1 122 ? -0.917 -19.781 -20.609 1 91.06 122 VAL B O 1
ATOM 2303 N N . ALA B 1 123 ? 0.24 -19.438 -18.734 1 89.25 123 ALA B N 1
ATOM 2304 C CA . ALA B 1 123 ? 1.411 -20.172 -19.203 1 89.25 123 ALA B CA 1
ATOM 2305 C C . ALA B 1 123 ? 1.061 -21.625 -19.516 1 89.25 123 ALA B C 1
ATOM 2307 O O . ALA B 1 123 ? 1.415 -22.141 -20.562 1 89.25 123 ALA B O 1
ATOM 2308 N N . ASN B 1 124 ? 0.381 -22.25 -18.609 1 85.5 124 ASN B N 1
ATOM 2309 C CA . ASN B 1 124 ? -0.028 -23.625 -18.812 1 85.5 124 ASN B CA 1
ATOM 2310 C C . ASN B 1 124 ? -0.968 -23.766 -20 1 85.5 124 ASN B C 1
ATOM 2312 O O . ASN B 1 124 ? -0.898 -24.75 -20.75 1 85.5 124 ASN B O 1
ATOM 2316 N N . GLY B 1 125 ? -1.845 -22.875 -20.125 1 87.44 125 GLY B N 1
ATOM 2317 C CA . GLY B 1 125 ? -2.775 -22.891 -21.234 1 87.44 125 GLY B CA 1
ATOM 2318 C C . GLY B 1 125 ? -2.088 -22.828 -22.594 1 87.44 125 GLY B C 1
ATOM 2319 O O . GLY B 1 125 ? -2.568 -23.422 -23.562 1 87.44 125 GLY B O 1
ATOM 2320 N N . PHE B 1 126 ? -0.94 -22.219 -22.641 1 90.75 126 PHE B N 1
ATOM 2321 C CA . PHE B 1 126 ? -0.206 -22.078 -23.891 1 90.75 126 PHE B CA 1
ATOM 2322 C C . PHE B 1 126 ? 0.918 -23.109 -23.984 1 90.75 126 PHE B C 1
ATOM 2324 O O . PHE B 1 126 ? 1.723 -23.078 -24.922 1 90.75 126 PHE B O 1
ATOM 2331 N N . GLY B 1 127 ? 1.022 -23.938 -23 1 89.38 127 GLY B N 1
ATOM 2332 C CA . GLY B 1 127 ? 1.943 -25.062 -23.031 1 89.38 127 GLY B CA 1
ATOM 2333 C C . GLY B 1 127 ? 3.32 -24.719 -22.5 1 89.38 127 GLY B C 1
ATOM 2334 O O . GLY B 1 127 ? 4.305 -25.391 -22.828 1 89.38 127 GLY B O 1
ATOM 2335 N N . TYR B 1 128 ? 3.404 -23.641 -21.797 1 87.69 128 TYR B N 1
ATOM 2336 C CA . TYR B 1 128 ? 4.695 -23.266 -21.219 1 87.69 128 TYR B CA 1
ATOM 2337 C C . TYR B 1 128 ? 4.832 -23.797 -19.797 1 87.69 128 TYR B C 1
ATOM 2339 O O . TYR B 1 128 ? 3.865 -23.797 -19.047 1 87.69 128 TYR B O 1
ATOM 2347 N N . SER B 1 129 ? 6.027 -24.266 -19.516 1 80.94 129 SER B N 1
ATOM 2348 C CA . SER B 1 129 ? 6.285 -24.844 -18.203 1 80.94 129 SER B CA 1
ATOM 2349 C C . SER B 1 129 ? 6.551 -23.75 -17.172 1 80.94 129 SER B C 1
ATOM 2351 O O . SER B 1 129 ? 6.902 -22.625 -17.516 1 80.94 129 SER B O 1
ATOM 2353 N N . GLU B 1 130 ? 6.316 -24.109 -15.906 1 78 130 GLU B N 1
ATOM 2354 C CA . GLU B 1 130 ? 6.672 -23.234 -14.797 1 78 130 GLU B CA 1
ATOM 2355 C C . GLU B 1 130 ? 8.164 -22.906 -14.812 1 78 130 GLU B C 1
ATOM 2357 O O . GLU B 1 130 ? 8.992 -23.781 -15.039 1 78 130 GLU B O 1
ATOM 2362 N N . GLY B 1 131 ? 8.516 -21.656 -14.719 1 77.5 131 GLY B N 1
ATOM 2363 C CA . GLY B 1 131 ? 9.914 -21.266 -14.695 1 77.5 131 GLY B CA 1
ATOM 2364 C C . GLY B 1 131 ? 10.469 -20.953 -16.062 1 77.5 131 GLY B C 1
ATOM 2365 O O . GLY B 1 131 ? 11.609 -20.5 -16.203 1 77.5 131 GLY B O 1
ATOM 2366 N N . SER B 1 132 ? 9.688 -21.203 -17.109 1 83.06 132 SER B N 1
ATOM 2367 C CA . SER B 1 132 ? 10.125 -20.875 -18.469 1 83.06 132 SER B CA 1
ATOM 2368 C C . SER B 1 132 ? 10.289 -19.375 -18.656 1 83.06 132 SER B C 1
ATOM 2370 O O . SER B 1 132 ? 9.727 -18.578 -17.891 1 83.06 132 SER B O 1
ATOM 2372 N N . THR B 1 133 ? 11.109 -18.984 -19.641 1 86.69 133 THR B N 1
ATOM 2373 C CA . THR B 1 133 ? 11.375 -17.594 -19.938 1 86.69 133 THR B CA 1
ATOM 2374 C C . THR B 1 133 ? 10.086 -16.859 -20.281 1 86.69 133 THR B C 1
ATOM 2376 O O . THR B 1 133 ? 9.875 -15.719 -19.844 1 86.69 133 THR B O 1
ATOM 2379 N N . ILE B 1 134 ? 9.242 -17.516 -20.984 1 89.62 134 ILE B N 1
ATOM 2380 C CA . ILE B 1 134 ? 7.996 -16.891 -21.391 1 89.62 134 ILE B CA 1
ATOM 2381 C C . ILE B 1 134 ? 7.102 -16.656 -20.172 1 89.62 134 ILE B C 1
ATOM 2383 O O . ILE B 1 134 ? 6.465 -15.609 -20.062 1 89.62 134 ILE B O 1
ATOM 2387 N N . GLN B 1 135 ? 7.004 -17.641 -19.297 1 87.44 135 GLN B N 1
ATOM 2388 C CA . GLN B 1 135 ? 6.219 -17.484 -18.078 1 87.44 135 GLN B CA 1
ATOM 2389 C C . GLN B 1 135 ? 6.742 -16.328 -17.234 1 87.44 135 GLN B C 1
ATOM 2391 O O . GLN B 1 135 ? 5.961 -15.57 -16.641 1 87.44 135 GLN B O 1
ATOM 2396 N N . ILE B 1 136 ? 8.055 -16.203 -17.203 1 87.38 136 ILE B N 1
ATOM 2397 C CA . ILE B 1 136 ? 8.672 -15.133 -16.422 1 87.38 136 ILE B CA 1
ATOM 2398 C C . ILE B 1 136 ? 8.336 -13.773 -17.047 1 87.38 136 ILE B C 1
ATOM 2400 O O . ILE B 1 136 ? 8.023 -12.82 -16.328 1 87.38 136 ILE B O 1
ATOM 2404 N N . VAL B 1 137 ? 8.367 -13.688 -18.281 1 91.44 137 VAL B N 1
ATOM 2405 C CA . VAL B 1 137 ? 8.062 -12.445 -18.984 1 91.44 137 VAL B CA 1
ATOM 2406 C C . VAL B 1 137 ? 6.605 -12.055 -18.75 1 91.44 137 VAL B C 1
ATOM 2408 O O . VAL B 1 137 ? 6.309 -10.891 -18.469 1 91.44 137 VAL B O 1
ATOM 2411 N N . ILE B 1 138 ? 5.719 -13.023 -18.797 1 92.69 138 ILE B N 1
ATOM 2412 C CA . ILE B 1 138 ? 4.305 -12.742 -18.562 1 92.69 138 ILE B CA 1
ATOM 2413 C C . ILE B 1 138 ? 4.098 -12.273 -17.125 1 92.69 138 ILE B C 1
ATOM 2415 O O . ILE B 1 138 ? 3.311 -11.359 -16.875 1 92.69 138 ILE B O 1
ATOM 2419 N N . ASN B 1 139 ? 4.785 -12.953 -16.234 1 92.06 139 ASN B N 1
ATOM 2420 C CA . ASN B 1 139 ? 4.699 -12.57 -14.82 1 92.06 139 ASN B CA 1
ATOM 2421 C C . ASN B 1 139 ? 5.152 -11.133 -14.602 1 92.06 139 ASN B C 1
ATOM 2423 O O . ASN B 1 139 ? 4.492 -10.375 -13.891 1 92.06 139 ASN B O 1
ATOM 2427 N N . VAL B 1 140 ? 6.242 -10.742 -15.203 1 92.31 140 VAL B N 1
ATOM 2428 C CA . VAL B 1 140 ? 6.809 -9.406 -15.055 1 92.31 140 VAL B CA 1
ATOM 2429 C C . VAL B 1 140 ? 5.855 -8.375 -15.648 1 92.31 140 VAL B C 1
ATOM 2431 O O . VAL B 1 140 ? 5.57 -7.352 -15.023 1 92.31 140 VAL B O 1
ATOM 2434 N N . VAL B 1 141 ? 5.312 -8.648 -16.781 1 94.69 141 VAL B N 1
ATOM 2435 C CA . VAL B 1 141 ? 4.438 -7.711 -17.469 1 94.69 141 VAL B CA 1
ATOM 2436 C C . VAL B 1 141 ? 3.148 -7.52 -16.672 1 94.69 141 VAL B C 1
ATOM 2438 O O . VAL B 1 141 ? 2.715 -6.387 -16.453 1 94.69 141 VAL B O 1
ATOM 2441 N N . LEU B 1 142 ? 2.574 -8.625 -16.25 1 95.38 142 LEU B N 1
ATOM 2442 C CA . LEU B 1 142 ? 1.307 -8.523 -15.531 1 95.38 142 LEU B CA 1
ATOM 2443 C C . LEU B 1 142 ? 1.499 -7.844 -14.18 1 95.38 142 LEU B C 1
ATOM 2445 O O . LEU B 1 142 ? 0.695 -6.992 -13.789 1 95.38 142 LEU B O 1
ATOM 2449 N N . THR B 1 143 ? 2.547 -8.258 -13.5 1 94.69 143 THR B N 1
ATOM 2450 C CA . THR B 1 143 ? 2.838 -7.641 -12.211 1 94.69 143 THR B CA 1
ATOM 2451 C C . THR B 1 143 ? 3.061 -6.141 -12.367 1 94.69 143 THR B C 1
ATOM 2453 O O . THR B 1 143 ? 2.574 -5.348 -11.555 1 94.69 143 THR B O 1
ATOM 2456 N N . SER B 1 144 ? 3.775 -5.75 -13.344 1 96.31 144 SER B N 1
ATOM 2457 C CA . SER B 1 144 ? 4.047 -4.336 -13.594 1 96.31 144 SER B CA 1
ATOM 2458 C C . SER B 1 144 ? 2.775 -3.582 -13.953 1 96.31 144 SER B C 1
ATOM 2460 O O . SER B 1 144 ? 2.592 -2.434 -13.555 1 96.31 144 SER B O 1
ATOM 2462 N N . LEU B 1 145 ? 1.948 -4.191 -14.711 1 96.62 145 LEU B N 1
ATOM 2463 C CA . LEU B 1 145 ? 0.679 -3.576 -15.078 1 96.62 145 LEU B CA 1
ATOM 2464 C C . LEU B 1 145 ? -0.205 -3.377 -13.852 1 96.62 145 LEU B C 1
ATOM 2466 O O . LEU B 1 145 ? -0.818 -2.32 -13.68 1 96.62 145 LEU B O 1
ATOM 2470 N N . VAL B 1 146 ? -0.284 -4.402 -13.047 1 96.44 146 VAL B N 1
ATOM 2471 C CA . VAL B 1 146 ? -1.073 -4.332 -11.82 1 96.44 146 VAL B CA 1
ATOM 2472 C C . VAL B 1 146 ? -0.537 -3.221 -10.922 1 96.44 146 VAL B C 1
ATOM 2474 O O . VAL B 1 146 ? -1.31 -2.436 -10.367 1 96.44 146 VAL B O 1
ATOM 2477 N N . ALA B 1 147 ? 0.775 -3.148 -10.812 1 96.75 147 ALA B N 1
ATOM 2478 C CA . ALA B 1 147 ? 1.395 -2.111 -9.992 1 96.75 147 ALA B CA 1
ATOM 2479 C C . ALA B 1 147 ? 1.098 -0.722 -10.555 1 96.75 147 ALA B C 1
ATOM 2481 O O . ALA B 1 147 ? 0.739 0.19 -9.805 1 96.75 147 ALA B O 1
ATOM 2482 N N . ALA B 1 148 ? 1.226 -0.57 -11.82 1 96.94 148 ALA B N 1
ATOM 2483 C CA . ALA B 1 148 ? 0.991 0.717 -12.469 1 96.94 148 ALA B CA 1
ATOM 2484 C C . ALA B 1 148 ? -0.466 1.147 -12.32 1 96.94 148 ALA B C 1
ATOM 2486 O O . ALA B 1 148 ? -0.75 2.316 -12.055 1 96.94 148 ALA B O 1
ATOM 2487 N N . LEU B 1 149 ? -1.334 0.23 -12.5 1 96.38 149 LEU B N 1
ATOM 2488 C CA . LEU B 1 149 ? -2.754 0.52 -12.336 1 96.38 149 LEU B CA 1
ATOM 2489 C C . LEU B 1 149 ? -3.068 0.906 -10.898 1 96.38 149 LEU B C 1
ATOM 2491 O O . LEU B 1 149 ? -3.889 1.794 -10.648 1 96.38 149 LEU B O 1
ATOM 2495 N N . THR B 1 150 ? -2.49 0.215 -10.008 1 96.19 150 THR B N 1
ATOM 2496 C CA . THR B 1 150 ? -2.707 0.498 -8.594 1 96.19 150 THR B CA 1
ATOM 2497 C C . THR B 1 150 ? -2.246 1.911 -8.25 1 96.19 150 THR B C 1
ATOM 2499 O O . THR B 1 150 ? -3.027 2.717 -7.738 1 96.19 150 THR B O 1
ATOM 2502 N N . VAL B 1 151 ? -1.009 2.273 -8.57 1 94.94 151 VAL B N 1
ATOM 2503 C CA . VAL B 1 151 ? -0.426 3.555 -8.188 1 94.94 151 VAL B CA 1
ATOM 2504 C C . VAL B 1 151 ? -1.062 4.676 -9 1 94.94 151 VAL B C 1
ATOM 2506 O O . VAL B 1 151 ? -1.369 5.746 -8.469 1 94.94 151 VAL B O 1
ATOM 2509 N N . GLY B 1 152 ? -1.186 4.488 -10.297 1 94.69 152 GLY B N 1
ATOM 2510 C CA . GLY B 1 152 ? -1.889 5.457 -11.117 1 94.69 152 GLY B CA 1
ATOM 2511 C C . GLY B 1 152 ? -3.322 5.684 -10.68 1 94.69 152 GLY B C 1
ATOM 2512 O O . GLY B 1 152 ? -3.803 6.82 -10.672 1 94.69 152 GLY B O 1
ATOM 2513 N N . GLY B 1 153 ? -3.992 4.59 -10.414 1 94.81 153 GLY B N 1
ATOM 2514 C CA . GLY B 1 153 ? -5.352 4.688 -9.906 1 94.81 153 GLY B CA 1
ATOM 2515 C C . GLY B 1 153 ? -5.441 5.418 -8.578 1 94.81 153 GLY B C 1
ATOM 2516 O O . GLY B 1 153 ? -6.34 6.238 -8.375 1 94.81 153 GLY B O 1
ATOM 2517 N N . LYS B 1 154 ? -4.551 5.094 -7.625 1 93.12 154 LYS B N 1
ATOM 2518 C CA . LYS B 1 154 ? -4.512 5.762 -6.324 1 93.12 154 LYS B CA 1
ATOM 2519 C C . LYS B 1 154 ? -4.285 7.262 -6.484 1 93.12 154 LYS B C 1
ATOM 2521 O O . LYS B 1 154 ? -4.848 8.062 -5.734 1 93.12 154 LYS B O 1
ATOM 2526 N N . ALA B 1 155 ? -3.381 7.664 -7.438 1 92.75 155 ALA B N 1
ATOM 2527 C CA . ALA B 1 155 ? -3.109 9.078 -7.676 1 92.75 155 ALA B CA 1
ATOM 2528 C C . ALA B 1 155 ? -4.371 9.812 -8.125 1 92.75 155 ALA B C 1
ATOM 2530 O O . ALA B 1 155 ? -4.664 10.906 -7.637 1 92.75 155 ALA B O 1
ATOM 2531 N N . VAL B 1 156 ? -5.09 9.211 -8.992 1 93.31 156 VAL B N 1
ATOM 2532 C CA . VAL B 1 156 ? -6.355 9.789 -9.43 1 93.31 156 VAL B CA 1
ATOM 2533 C C . VAL B 1 156 ? -7.344 9.82 -8.273 1 93.31 156 VAL B C 1
ATOM 2535 O O . VAL B 1 156 ? -8.047 10.812 -8.07 1 93.31 156 VAL B O 1
ATOM 2538 N N . GLY B 1 157 ? -7.418 8.75 -7.605 1 92.81 157 GLY B N 1
ATOM 2539 C CA . GLY B 1 157 ? -8.297 8.672 -6.449 1 92.81 157 GLY B CA 1
ATOM 2540 C C . GLY B 1 157 ? -8 9.734 -5.406 1 92.81 157 GLY B C 1
ATOM 2541 O O . GLY B 1 157 ? -8.922 10.289 -4.801 1 92.81 157 GLY B O 1
ATOM 2542 N N . LYS B 1 158 ? -6.715 9.969 -5.191 1 89.44 158 LYS B N 1
ATOM 2543 C CA . LYS B 1 158 ? -6.297 10.984 -4.227 1 89.44 158 LYS B CA 1
ATOM 2544 C C . LYS B 1 158 ? -6.824 12.367 -4.617 1 89.44 158 LYS B C 1
ATOM 2546 O O . LYS B 1 158 ? -7.258 13.133 -3.758 1 89.44 158 LYS B O 1
ATOM 2551 N N . TYR B 1 159 ? -6.727 12.648 -5.859 1 90.94 159 TYR B N 1
ATOM 2552 C CA . TYR B 1 159 ? -7.25 13.922 -6.34 1 90.94 159 TYR B CA 1
ATOM 2553 C C . TYR B 1 159 ? -8.734 14.062 -6.012 1 90.94 159 TYR B C 1
ATOM 2555 O O . TYR B 1 159 ? -9.156 15.07 -5.445 1 90.94 159 TYR B O 1
ATOM 2563 N N . PHE B 1 160 ? -9.484 13.078 -6.27 1 92.62 160 PHE B N 1
ATOM 2564 C CA . PHE B 1 160 ? -10.914 13.094 -6.012 1 92.62 160 PHE B CA 1
ATOM 2565 C C . PHE B 1 160 ? -11.195 13.117 -4.512 1 92.62 160 PHE B C 1
ATOM 2567 O O . PHE B 1 160 ? -12.125 13.789 -4.059 1 92.62 160 PHE B O 1
ATOM 2574 N N . ALA B 1 161 ? -10.422 12.344 -3.807 1 94.06 161 ALA B N 1
ATOM 2575 C CA . ALA B 1 161 ? -10.609 12.258 -2.361 1 94.06 161 ALA B CA 1
ATOM 2576 C C . ALA B 1 161 ? -10.438 13.617 -1.701 1 94.06 161 ALA B C 1
ATOM 2578 O O . ALA B 1 161 ? -11.195 13.977 -0.795 1 94.06 161 ALA B O 1
ATOM 2579 N N . ILE B 1 162 ? -9.516 14.383 -2.178 1 91 162 ILE B N 1
ATOM 2580 C CA . ILE B 1 162 ? -9.203 15.672 -1.577 1 91 162 ILE B CA 1
ATOM 2581 C C . ILE B 1 162 ? -10.242 16.703 -2.008 1 91 162 ILE B C 1
ATOM 2583 O O . ILE B 1 162 ? -10.719 17.5 -1.187 1 91 162 ILE B O 1
ATOM 2587 N N . HIS B 1 163 ? -10.648 16.688 -3.238 1 93.12 163 HIS B N 1
ATOM 2588 C CA . HIS B 1 163 ? -11.523 17.734 -3.758 1 93.12 163 HIS B CA 1
ATOM 2589 C C . HIS B 1 163 ? -12.992 17.438 -3.459 1 93.12 163 HIS B C 1
ATOM 2591 O O . HIS B 1 163 ? -13.828 18.328 -3.465 1 93.12 163 HIS B O 1
ATOM 2597 N N . ALA B 1 164 ? -13.273 16.219 -3.188 1 95.56 164 ALA B N 1
ATOM 2598 C CA . ALA B 1 164 ? -14.656 15.836 -2.887 1 95.56 164 ALA B CA 1
ATOM 2599 C C . ALA B 1 164 ? -14.742 15.117 -1.546 1 95.56 164 ALA B C 1
ATOM 2601 O O . ALA B 1 164 ? -15.57 14.219 -1.368 1 95.56 164 ALA B O 1
ATOM 2602 N N . SER B 1 165 ? -13.906 15.492 -0.666 1 95.69 165 SER B N 1
ATOM 2603 C CA . SER B 1 165 ? -13.773 14.797 0.608 1 95.69 165 SER B CA 1
ATOM 2604 C C . SER B 1 165 ? -15.086 14.812 1.387 1 95.69 165 SER B C 1
ATOM 2606 O O . SER B 1 165 ? -15.531 13.781 1.895 1 95.69 165 SER B O 1
ATOM 2608 N N . THR B 1 166 ? -15.789 15.93 1.412 1 95.5 166 THR B N 1
ATOM 2609 C CA . THR B 1 166 ? -17.031 16.062 2.172 1 95.5 166 THR B CA 1
ATOM 2610 C C . THR B 1 166 ? -18.109 15.148 1.602 1 95.5 166 THR B C 1
ATOM 2612 O O . THR B 1 166 ? -18.766 14.422 2.346 1 95.5 166 THR B O 1
ATOM 2615 N N . ASN B 1 167 ? -18.219 15.172 0.334 1 95.81 167 ASN B N 1
ATOM 2616 C CA . ASN B 1 167 ? -19.234 14.352 -0.322 1 95.81 167 ASN B CA 1
ATOM 2617 C C . ASN B 1 167 ? -18.938 12.859 -0.143 1 95.81 167 ASN B C 1
ATOM 2619 O O . ASN B 1 167 ? -19.859 12.07 0.078 1 95.81 167 ASN B O 1
ATOM 2623 N N . ILE B 1 168 ? -17.75 12.555 -0.219 1 96 168 ILE B N 1
ATOM 2624 C CA . ILE B 1 168 ? -17.344 11.156 -0.111 1 96 168 ILE B CA 1
ATOM 2625 C C . ILE B 1 168 ? -17.625 10.648 1.299 1 96 168 ILE B C 1
ATOM 2627 O O . ILE B 1 168 ? -18.25 9.594 1.47 1 96 168 ILE B O 1
ATOM 2631 N N . ILE B 1 169 ? -17.203 11.344 2.229 1 96.19 169 ILE B N 1
ATOM 2632 C CA . ILE B 1 169 ? -17.375 10.914 3.609 1 96.19 169 ILE B CA 1
ATOM 2633 C C . ILE B 1 169 ? -18.859 10.906 3.971 1 96.19 169 ILE B C 1
ATOM 2635 O O . ILE B 1 169 ? -19.312 10.047 4.727 1 96.19 169 ILE B O 1
ATOM 2639 N N . PHE B 1 170 ? -19.547 11.852 3.432 1 95.75 170 PHE B N 1
ATOM 2640 C CA . PHE B 1 170 ? -20.984 11.859 3.674 1 95.75 170 PHE B CA 1
ATOM 2641 C C . PHE B 1 170 ? -21.641 10.602 3.117 1 95.75 170 PHE B C 1
ATOM 2643 O O . PHE B 1 170 ? -22.5 10 3.764 1 95.75 170 PHE B O 1
ATOM 2650 N N . PHE B 1 171 ? -21.328 10.281 2.018 1 95.44 171 PHE B N 1
ATOM 2651 C CA . PHE B 1 171 ? -21.828 9.055 1.407 1 95.44 171 PHE B CA 1
ATOM 2652 C C . PHE B 1 171 ? -21.5 7.844 2.275 1 95.44 171 PHE B C 1
ATOM 2654 O O . PHE B 1 171 ? -22.359 6.988 2.498 1 95.44 171 PHE B O 1
ATOM 2661 N N . VAL B 1 172 ? -20.25 7.762 2.686 1 94.69 172 VAL B N 1
ATOM 2662 C CA . VAL B 1 172 ? -19.844 6.652 3.535 1 94.69 172 VAL B CA 1
ATOM 2663 C C . VAL B 1 172 ? -20.656 6.652 4.824 1 94.69 172 VAL B C 1
ATOM 2665 O O . VAL B 1 172 ? -21.078 5.598 5.293 1 94.69 172 VAL B O 1
ATOM 2668 N N . GLY B 1 173 ? -20.781 7.812 5.375 1 94.25 173 GLY B N 1
ATOM 2669 C CA . GLY B 1 173 ? -21.625 7.934 6.562 1 94.25 173 GLY B CA 1
ATOM 2670 C C . GLY B 1 173 ? -23.031 7.406 6.359 1 94.25 173 GLY B C 1
ATOM 2671 O O . GLY B 1 173 ? -23.562 6.719 7.23 1 94.25 173 GLY B O 1
ATOM 2672 N N . LYS B 1 174 ? -23.531 7.695 5.234 1 94.62 174 LYS B N 1
ATOM 2673 C CA . LYS B 1 174 ? -24.875 7.23 4.91 1 94.62 174 LYS B CA 1
ATOM 2674 C C . LYS B 1 174 ? -24.938 5.711 4.805 1 94.62 174 LYS B C 1
ATOM 2676 O O . LYS B 1 174 ? -25.891 5.082 5.254 1 94.62 174 LYS B O 1
ATOM 2681 N N . VAL B 1 175 ? -23.984 5.238 4.23 1 93.88 175 VAL B N 1
ATOM 2682 C CA . VAL B 1 175 ? -23.922 3.791 4.062 1 93.88 175 VAL B CA 1
ATOM 2683 C C . VAL B 1 175 ? -23.781 3.119 5.43 1 93.88 175 VAL B C 1
ATOM 2685 O O . VAL B 1 175 ? -24.453 2.115 5.699 1 93.88 175 VAL B O 1
ATOM 2688 N N . VAL B 1 176 ? -22.938 3.602 6.254 1 92.31 176 VAL B N 1
ATOM 2689 C CA . VAL B 1 176 ? -22.75 3.055 7.59 1 92.31 176 VAL B CA 1
ATOM 2690 C C . VAL B 1 176 ? -24.047 3.139 8.383 1 92.31 176 VAL B C 1
ATOM 2692 O O . VAL B 1 176 ? -24.422 2.191 9.078 1 92.31 176 VAL B O 1
ATOM 2695 N N . ALA B 1 177 ? -24.672 4.258 8.234 1 91.44 177 ALA B N 1
ATOM 2696 C CA . ALA B 1 177 ? -25.938 4.449 8.922 1 91.44 177 ALA B CA 1
ATOM 2697 C C . ALA B 1 177 ? -26.969 3.41 8.461 1 91.44 177 ALA B C 1
ATOM 2699 O O . ALA B 1 177 ? -27.719 2.873 9.281 1 91.44 177 ALA B O 1
ATOM 2700 N N . LEU B 1 178 ? -26.984 3.158 7.234 1 92.5 178 LEU B N 1
ATOM 2701 C CA . LEU B 1 178 ? -27.906 2.17 6.676 1 92.5 178 LEU B CA 1
ATOM 2702 C C . LEU B 1 178 ? -27.594 0.774 7.199 1 92.5 178 LEU B C 1
ATOM 2704 O O . LEU B 1 178 ? -28.5 0.006 7.523 1 92.5 178 LEU B O 1
ATOM 2708 N N . ILE B 1 179 ? -26.359 0.506 7.262 1 90.81 179 ILE B N 1
ATOM 2709 C CA . ILE B 1 179 ? -25.938 -0.806 7.738 1 90.81 179 ILE B CA 1
ATOM 2710 C C . ILE B 1 179 ? -26.281 -0.954 9.219 1 90.81 179 ILE B C 1
ATOM 2712 O O . ILE B 1 179 ? -26.75 -2.01 9.648 1 90.81 179 ILE B O 1
ATOM 2716 N N . GLU B 1 180 ? -26.031 0.082 9.898 1 88.56 180 GLU B N 1
ATOM 2717 C CA . GLU B 1 180 ? -26.344 0.047 11.328 1 88.56 180 GLU B CA 1
ATOM 2718 C C . GLU B 1 180 ? -27.844 -0.113 11.562 1 88.56 180 GLU B C 1
ATOM 2720 O O . GLU B 1 180 ? -28.266 -0.818 12.484 1 88.56 180 GLU B O 1
ATOM 2725 N N . SER B 1 181 ? -28.562 0.576 10.82 1 87.56 181 SER B N 1
ATOM 2726 C CA . SER B 1 181 ? -30.016 0.511 10.961 1 87.56 181 SER B CA 1
ATOM 2727 C C . SER B 1 181 ? -30.547 -0.868 10.578 1 87.56 181 SER B C 1
ATOM 2729 O O . SER B 1 181 ? -31.453 -1.393 11.234 1 87.56 181 SER B O 1
ATOM 2731 N N . LYS B 1 182 ? -29.906 -1.365 9.641 1 88.94 182 LYS B N 1
ATOM 2732 C CA . LYS B 1 182 ? -30.391 -2.646 9.141 1 88.94 182 LYS B CA 1
ATOM 2733 C C . LYS B 1 182 ? -29.938 -3.797 10.039 1 88.94 182 LYS B C 1
ATOM 2735 O O . LYS B 1 182 ? -30.688 -4.758 10.242 1 88.94 182 LYS B O 1
ATOM 2740 N N . PHE B 1 183 ? -28.781 -3.729 10.539 1 86.94 183 PHE B N 1
ATOM 2741 C CA . PHE B 1 183 ? -28.25 -4.859 11.281 1 86.94 183 PHE B CA 1
ATOM 2742 C C . PHE B 1 183 ? -28.297 -4.594 12.781 1 86.94 183 PHE B C 1
ATOM 2744 O O . PHE B 1 183 ? -27.891 -5.445 13.586 1 86.94 183 PHE B O 1
ATOM 2751 N N . ASN B 1 184 ? -28.781 -3.594 13.25 1 76.25 184 ASN B N 1
ATOM 2752 C CA . ASN B 1 184 ? -28.906 -3.205 14.656 1 76.25 184 ASN B CA 1
ATOM 2753 C C . ASN B 1 184 ? -27.547 -3.234 15.359 1 76.25 184 ASN B C 1
ATOM 2755 O O . ASN B 1 184 ? -27.438 -3.773 16.469 1 76.25 184 ASN B O 1
ATOM 2759 N N . VAL B 1 185 ? -26.594 -2.906 14.57 1 69.81 185 VAL B N 1
ATOM 2760 C CA . VAL B 1 185 ? -25.266 -2.881 15.156 1 69.81 185 VAL B CA 1
ATOM 2761 C C . VAL B 1 185 ? -24.719 -1.455 15.125 1 69.81 185 VAL B C 1
ATOM 2763 O O . VAL B 1 185 ? -25.125 -0.639 14.305 1 69.81 185 VAL B O 1
ATOM 2766 N N . GLN B 1 186 ? -23.922 -1.205 16.234 1 66.38 186 GLN B N 1
ATOM 2767 C CA . GLN B 1 186 ? -23.203 0.061 16.234 1 66.38 186 GLN B CA 1
ATOM 2768 C C . GLN B 1 186 ? -21.766 -0.134 15.773 1 66.38 186 GLN B C 1
ATOM 2770 O O . GLN B 1 186 ? -20.953 -0.746 16.484 1 66.38 186 GLN B O 1
ATOM 2775 N N . LEU B 1 187 ? -21.406 0.192 14.578 1 62.75 187 LEU B N 1
ATOM 2776 C CA . LEU B 1 187 ? -20.094 -0.061 13.984 1 62.75 187 LEU B CA 1
ATOM 2777 C C . LEU B 1 187 ? -19.062 0.953 14.477 1 62.75 187 LEU B C 1
ATOM 2779 O O . LEU B 1 187 ? -17.891 0.628 14.609 1 62.75 187 LEU B O 1
ATOM 2783 N N . LEU B 1 188 ? -19.469 2.258 14.633 1 62.19 188 LEU B N 1
ATOM 2784 C CA . LEU B 1 188 ? -18.531 3.311 15.023 1 62.19 188 LEU B CA 1
ATOM 2785 C C . LEU B 1 188 ? -18.812 3.785 16.453 1 62.19 188 LEU B C 1
ATOM 2787 O O . LEU B 1 188 ? -19.969 4.082 16.797 1 62.19 188 LEU B O 1
ATOM 2791 N N . LYS B 1 189 ? -17.906 3.402 17.328 1 53.69 189 LYS B N 1
ATOM 2792 C CA . LYS B 1 189 ? -18.156 3.773 18.719 1 53.69 189 LYS B CA 1
ATOM 2793 C C . LYS B 1 189 ? -17.828 5.246 18.969 1 53.69 189 LYS B C 1
ATOM 2795 O O . LYS B 1 189 ? -16.859 5.766 18.422 1 53.69 189 LYS B O 1
ATOM 2800 N N . LYS B 1 190 ? -18.734 5.98 19.641 1 52.47 190 LYS B N 1
ATOM 2801 C CA . LYS B 1 190 ? -18.578 7.332 20.156 1 52.47 190 LYS B CA 1
ATOM 2802 C C . LYS B 1 190 ? -17.297 7.449 21 1 52.47 190 LYS B C 1
ATOM 2804 O O . LYS B 1 190 ? -17.031 6.594 21.859 1 52.47 190 LYS B O 1
ATOM 2809 N N . GLY B 1 191 ? -16.062 7.879 20.391 1 41.66 191 GLY B N 1
ATOM 2810 C CA . GLY B 1 191 ? -15 8.141 21.344 1 41.66 191 GLY B CA 1
ATOM 2811 C C . GLY B 1 191 ? -15.484 8.773 22.641 1 41.66 191 GLY B C 1
ATOM 2812 O O . GLY B 1 191 ? -16.562 9.367 22.672 1 41.66 191 GLY B O 1
#

Organism: NCBI:txid482461

Sequence (382 aa):
MKSQLKKSLRFSLSIAVITFVLAAIFSVISSSVLSGVAWIIGLLIVLVIVLIGIFFDMLGIAATAADETPFHAMASEKVSGSKQALLIVRNADRFASFCNDVIGDISGIVSGTASAIVVLQVANGFGYSEGSTIQIVINVVLTSLVAALTVGGKAVGKYFAIHASTNIIFFVGKVVALIESKFNVQLLKKGMKSQLKKSLRFSLSIAVITFVLAAIFSVISSSVLSGVAWIIGLLIVLVIVLIGIFFDMLGIAATAADETPFHAMASEKVSGSKQALLIVRNADRFASFCNDVIGDISGIVSGTASAIVVLQVANGFGYSEGSTIQIVINVVLTSLVAALTVGGKAVGKYFAIHASTNIIFFVGKVVALIESKFNVQLLKKG

Foldseek 3Di:
DVVVVVVVVVVVVVLVVVLVVVLVVVLVVLVVVLVPDALVVLLVSLVVLLVQLLVLLLLLLLLQQDDLVVLVVCVVVVNALSVVLNLCNVVSVVSSCCSNVRSNVSSLVSSLVSLLSSLCNVCVVVPHDPPDPVSVVSSVVSNVVSVCCNVVSNVVSSVCSNVCSVVSSSVVSNVQSVVCVVVVDDPRDDD/DVVVVVVVVVVVVVLVVVLVVVLVVVLVVLVVVLVPDALVVLLVSLVVLLVQLLVLLLLLLLLQQDDLVVLVVCVVVVNALSVVLNLCNVVSVVSSCCSNVRSNVSSLVSSLVSLLSSLCNVCVVVPHDPPDPVSVVSSVVSNVVSVCCNVVSNVVSSVCSNVCSVVSSSVVSNVQSVVCVVVVDDPRDDD

Secondary structure (DSSP, 8-state):
-HHHHHHHHHHHHHHHHHHHHHHHHHHHHHHHHHTTS-HHHHHHHHHHHHHHHHHHHHHHHHHHH--SHHHHHHHHTT-TTHHHHHHHHHTHHHHHIIIIIIIHHHHHHHHHHHHHHHHHHHHHHTTPPTT-HHHHHHHHHHHHHHHHHHHHHHHHHHHHHHHTHHHHHHHHHHHHHHHHHHHT---S---/-HHHHHHHHHHHHHHHHHHHHHHHHHHHHHHHHHTTS-HHHHHHHHHHHHHHHHHHHHHHHHHHH--SHHHHHHHHTT-TTHHHHHHHHHTHHHHHIIIIIIIHHHHHHHHHHHHHHHHHHHHHHTTPPTT-HHHHHHHHHHHHHHHHHHHHHHHHHHHHHHHTHHHHHHHHHHHHHHHHHHHT---S---

Nearest PDB structures (foldseek):
  7m1t-assembly1_A  TM=5.607E-01  e=8.212E-03  Methanoculleus thermophilus
  5lwe-assembly2_B  TM=2.319E-01  e=9.635E+00  Homo sapiens
  7m1t-assembly1_A  TM=5.606E-01  e=8.212E-03  Methanoculleus thermophilus
  5lwe-assembly2_B  TM=2.320E-01  e=9.635E+00  Homo sapiens

Solvent-accessible surface area (backbone atoms only — not comparable to full-atom values): 18076 Å² total; per-residue (Å²): 109,67,64,60,49,49,53,45,49,51,52,16,49,53,51,14,51,54,29,23,53,52,33,30,52,51,36,48,55,51,50,64,60,44,73,77,46,56,44,70,57,32,52,51,51,32,50,50,37,39,50,52,17,30,50,32,31,21,52,15,49,8,26,65,60,32,69,58,62,67,30,51,56,34,37,74,67,65,40,85,19,20,60,50,25,38,50,42,40,75,38,11,67,61,50,20,44,46,22,40,44,39,46,23,42,36,23,29,22,48,28,16,28,47,47,44,54,30,37,51,46,48,25,51,72,72,69,43,54,90,81,31,71,66,40,50,50,51,42,24,53,51,51,9,48,52,39,13,49,41,41,21,46,35,44,48,32,44,54,49,15,59,77,39,9,62,62,50,39,40,52,51,9,35,49,51,43,50,50,24,66,72,66,75,43,82,87,74,75,81,126,108,68,64,60,48,49,52,44,50,52,52,17,51,52,53,14,51,54,31,24,53,52,33,30,52,52,36,48,55,52,51,62,59,44,73,77,46,58,45,71,57,34,52,51,51,32,50,51,36,39,50,52,18,32,52,34,31,21,52,15,50,8,26,65,59,32,69,58,62,66,30,53,56,34,37,76,68,64,40,83,20,20,59,50,25,38,50,42,42,75,38,11,67,61,51,19,44,46,24,40,44,40,47,22,42,34,23,30,22,48,29,16,30,47,45,43,52,30,38,50,46,48,26,49,73,73,69,43,55,90,82,32,70,66,40,50,51,48,41,26,53,51,52,10,48,53,38,15,48,41,40,21,46,34,43,47,30,45,54,48,15,58,76,38,10,60,62,50,38,41,50,51,9,33,50,51,44,50,48,24,67,71,65,75,42,83,87,75,74,83,126